Protein AF-0000000080867905 (afdb_homodimer)

Sequence (366 aa):
MADDVGARLRALRTLRGISQRELAKRCGVTHSSLSLIEQGKVSPSVSSLKKILDAIPMSVGDFFTMDLESRNQVFYSADELADVGTGDVIYKLVGANRASRALAFMIETYPPDADTGREMIAHQGEEAGVVLEGQIEITIGAETRLLSVGEAYYFDTNVPHRFRNPGSEPCRLVSCATPARAFMADDVGARLRALRTLRGISQRELAKRCGVTHSSLSLIEQGKVSPSVSSLKKILDAIPMSVGDFFTMDLESRNQVFYSADELADVGTGDVIYKLVGANRASRALAFMIETYPPDADTGREMIAHQGEEAGVVLEGQIEITIGAETRLLSVGEAYYFDTNVPHRFRNPGSEPCRLVSCATPARAF

Radius of gyration: 24.7 Å; Cα contacts (8 Å, |Δi|>4): 775; chains: 2; bounding box: 44×73×60 Å

Structure (mmCIF, N/CA/C/O backbone):
data_AF-0000000080867905-model_v1
#
loop_
_entity.id
_entity.type
_entity.pdbx_description
1 polymer 'Cupin domain-containing protein'
#
loop_
_atom_site.group_PDB
_atom_site.id
_atom_site.type_symbol
_atom_site.label_atom_id
_atom_site.label_alt_id
_atom_site.label_comp_id
_atom_site.label_asym_id
_atom_site.label_entity_id
_atom_site.label_seq_id
_atom_site.pdbx_PDB_ins_code
_atom_site.Cartn_x
_atom_site.Cartn_y
_atom_site.Cartn_z
_atom_site.occupancy
_atom_site.B_iso_or_equiv
_atom_site.auth_seq_id
_atom_site.auth_comp_id
_atom_site.auth_asym_id
_atom_site.auth_atom_id
_atom_site.pdbx_PDB_model_num
ATOM 1 N N . MET A 1 1 ? 0.851 -33.438 -16.375 1 26.8 1 MET A N 1
ATOM 2 C CA . MET A 1 1 ? 0.125 -32.188 -16.094 1 26.8 1 MET A CA 1
ATOM 3 C C . MET A 1 1 ? 0.38 -31.172 -17.188 1 26.8 1 MET A C 1
ATOM 5 O O . MET A 1 1 ? 1.493 -30.656 -17.328 1 26.8 1 MET A O 1
ATOM 9 N N . ALA A 1 2 ? -0.086 -31.156 -18.375 1 37.31 2 ALA A N 1
ATOM 10 C CA . ALA A 1 2 ? 0.065 -31.062 -19.828 1 37.31 2 ALA A CA 1
ATOM 11 C C . ALA A 1 2 ? 0.332 -29.609 -20.25 1 37.31 2 ALA A C 1
ATOM 13 O O . ALA A 1 2 ? 0.009 -28.672 -19.516 1 37.31 2 ALA A O 1
ATOM 14 N N . ASP A 1 3 ? 1.027 -29.203 -21.594 1 50.62 3 ASP A N 1
ATOM 15 C CA . ASP A 1 3 ? 1.781 -28.234 -22.375 1 50.62 3 ASP A CA 1
ATOM 16 C C . ASP A 1 3 ? 0.971 -26.969 -22.609 1 50.62 3 ASP A C 1
ATOM 18 O O . ASP A 1 3 ? 0.214 -26.859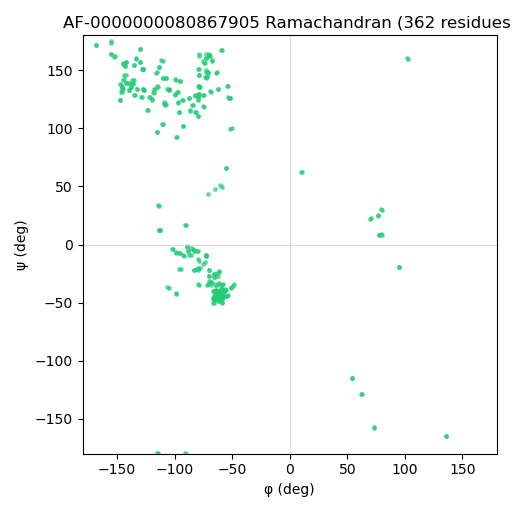 -23.578 1 50.62 3 ASP A O 1
ATOM 22 N N . ASP A 1 4 ? 0.349 -26.422 -21.547 1 67.69 4 ASP A N 1
ATOM 23 C CA . ASP A 1 4 ? -0.628 -25.344 -21.688 1 67.69 4 ASP A CA 1
ATOM 24 C C . ASP A 1 4 ? -0.006 -24.125 -22.375 1 67.69 4 ASP A C 1
ATOM 26 O O . ASP A 1 4 ? 0.175 -23.078 -21.734 1 67.69 4 ASP A O 1
ATOM 30 N N . VAL A 1 5 ? 0.566 -24.344 -23.344 1 75.12 5 VAL A N 1
ATOM 31 C CA . VAL A 1 5 ? 1.204 -23.344 -24.188 1 75.12 5 VAL A CA 1
ATOM 32 C C . VAL A 1 5 ? 0.215 -22.219 -24.5 1 75.12 5 VAL A C 1
ATOM 34 O O . VAL A 1 5 ? 0.574 -21.047 -24.453 1 75.12 5 VAL A O 1
ATOM 37 N N . GLY A 1 6 ? -0.983 -22.734 -24.656 1 81.25 6 GLY A N 1
ATOM 38 C CA . GLY A 1 6 ? -1.993 -21.734 -24.969 1 81.25 6 GLY A CA 1
ATOM 39 C C . GLY A 1 6 ? -2.254 -20.766 -23.844 1 81.25 6 GLY A C 1
ATOM 40 O O . GLY A 1 6 ? -2.264 -19.547 -24.047 1 81.25 6 GLY A O 1
ATOM 41 N N . ALA A 1 7 ? -2.406 -21.406 -22.719 1 77.31 7 ALA A N 1
ATOM 42 C CA . ALA A 1 7 ? -2.662 -20.562 -21.547 1 77.31 7 ALA A CA 1
ATOM 43 C C . ALA A 1 7 ? -1.468 -19.656 -21.25 1 77.31 7 ALA A C 1
ATOM 45 O O . ALA A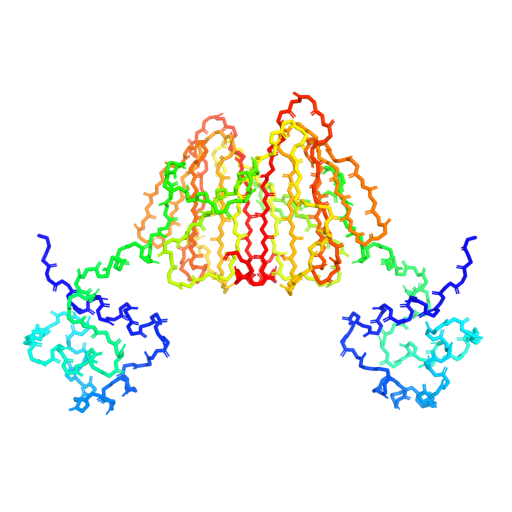 1 7 ? -1.641 -18.5 -20.875 1 77.31 7 ALA A O 1
ATOM 46 N N . ARG A 1 8 ? -0.31 -20.156 -21.391 1 74.88 8 ARG A N 1
ATOM 47 C CA . ARG A 1 8 ? 0.914 -19.391 -21.156 1 74.88 8 ARG A CA 1
ATOM 48 C C . ARG A 1 8 ? 1.054 -18.266 -22.156 1 74.88 8 ARG A C 1
ATOM 50 O O . ARG A 1 8 ? 1.445 -17.141 -21.797 1 74.88 8 ARG A O 1
ATOM 57 N N . LEU A 1 9 ? 0.754 -18.609 -23.391 1 81.81 9 LEU A N 1
ATOM 58 C CA . LEU A 1 9 ? 0.82 -17.594 -24.438 1 81.81 9 LEU A CA 1
ATOM 59 C C . LEU A 1 9 ? -0.187 -16.484 -24.188 1 81.81 9 LEU A C 1
ATOM 61 O O . LEU A 1 9 ? 0.135 -15.305 -24.344 1 81.81 9 LEU A O 1
ATOM 65 N N . ARG A 1 10 ? -1.301 -16.953 -23.797 1 81.44 10 ARG A N 1
ATOM 66 C CA . ARG A 1 10 ? -2.322 -15.969 -23.453 1 81.44 10 ARG A CA 1
ATOM 67 C C . ARG A 1 10 ? -1.861 -15.086 -22.297 1 81.44 10 ARG A C 1
ATOM 69 O O . ARG A 1 10 ? -2.016 -13.859 -22.344 1 81.44 10 ARG A O 1
ATOM 76 N N . ALA A 1 11 ? -1.345 -15.695 -21.312 1 73.5 11 ALA A N 1
ATOM 77 C CA . ALA A 1 11 ? -0.856 -14.969 -20.156 1 73.5 11 ALA A CA 1
ATOM 78 C C . ALA A 1 11 ? 0.251 -13.992 -20.547 1 73.5 11 ALA A C 1
ATOM 80 O O . ALA A 1 11 ? 0.266 -12.844 -20.078 1 73.5 11 ALA A O 1
ATOM 81 N N . LEU A 1 12 ? 1.153 -14.43 -21.344 1 74.44 12 LEU A N 1
ATOM 82 C CA . LEU A 1 12 ? 2.25 -13.594 -21.812 1 74.44 12 LEU A CA 1
ATOM 83 C C . LEU A 1 12 ? 1.723 -12.414 -22.609 1 74.44 12 LEU A C 1
ATOM 85 O O . LEU A 1 12 ? 2.135 -11.266 -22.391 1 74.44 12 LEU A O 1
ATOM 89 N N . ARG A 1 13 ? 0.854 -12.773 -23.516 1 82.25 13 ARG A N 1
ATOM 90 C CA . ARG A 1 13 ? 0.267 -11.734 -24.359 1 82.25 13 ARG A CA 1
ATOM 91 C C . ARG A 1 13 ? -0.429 -10.68 -23.5 1 82.25 13 ARG A C 1
ATOM 93 O O . ARG A 1 13 ? -0.246 -9.477 -23.734 1 82.25 13 ARG A O 1
ATOM 100 N N . THR A 1 14 ? -1.155 -11.164 -22.562 1 76.31 14 THR A N 1
ATOM 101 C CA . THR A 1 14 ? -1.889 -10.266 -21.672 1 76.31 14 THR A CA 1
ATOM 102 C C . THR A 1 14 ? -0.928 -9.438 -20.812 1 76.31 14 THR A C 1
ATOM 104 O O . THR A 1 14 ? -1.146 -8.242 -20.609 1 76.31 14 THR A O 1
ATOM 107 N N . LEU A 1 15 ? 0.049 -10.031 -20.391 1 67.5 15 LEU A N 1
ATOM 108 C CA . LEU A 1 15 ? 1.069 -9.367 -19.594 1 67.5 15 LEU A CA 1
ATOM 109 C C . LEU A 1 15 ? 1.729 -8.234 -20.375 1 67.5 15 LEU A C 1
ATOM 111 O O . LEU A 1 15 ? 2.07 -7.199 -19.797 1 67.5 15 LEU A O 1
ATOM 115 N N . ARG A 1 16 ? 1.829 -8.445 -21.594 1 70.31 16 ARG A N 1
ATOM 116 C CA . ARG A 1 16 ? 2.492 -7.473 -22.453 1 70.31 16 ARG A CA 1
ATOM 117 C C . ARG A 1 16 ? 1.501 -6.438 -22.969 1 70.31 16 ARG A C 1
ATOM 119 O O . ARG A 1 16 ? 1.858 -5.578 -23.781 1 70.31 16 ARG A O 1
ATOM 126 N N . GLY A 1 17 ? 0.225 -6.695 -22.547 1 73 17 GLY A N 1
ATOM 127 C CA . GLY A 1 17 ? -0.804 -5.746 -22.938 1 73 17 GLY A CA 1
ATOM 128 C C . GLY A 1 17 ? -1.122 -5.797 -24.422 1 73 17 GLY A C 1
ATOM 129 O O . GLY A 1 17 ? -1.544 -4.797 -25 1 73 17 GLY A O 1
ATOM 130 N N . ILE A 1 18 ? -0.843 -6.832 -25 1 79.38 18 ILE A N 1
ATOM 131 C CA . ILE A 1 18 ? -1.057 -6.988 -26.438 1 79.38 18 ILE A CA 1
ATOM 132 C C . ILE A 1 18 ? -2.352 -7.758 -26.688 1 79.38 18 ILE A C 1
ATOM 134 O O . ILE A 1 18 ? -2.6 -8.789 -26.047 1 79.38 18 ILE A O 1
ATOM 138 N N . SER A 1 19 ? -3.195 -7.18 -27.531 1 87.56 19 SER A N 1
ATOM 139 C CA . SER A 1 19 ? -4.402 -7.918 -27.891 1 87.56 19 SER A CA 1
ATOM 140 C C . SER A 1 19 ? -4.066 -9.133 -28.75 1 87.56 19 SER A C 1
ATOM 142 O O . SER A 1 19 ? -2.98 -9.211 -29.328 1 87.56 19 SER A O 1
ATOM 144 N N . GLN A 1 20 ? -5.047 -10.062 -28.812 1 90.38 20 GLN A N 1
ATOM 145 C CA . GLN A 1 20 ? -4.871 -11.234 -29.672 1 90.38 20 GLN A CA 1
ATOM 146 C C . GLN A 1 20 ? -4.746 -10.828 -31.141 1 90.38 20 GLN A C 1
ATOM 148 O O . GLN A 1 20 ? -3.914 -11.375 -31.859 1 90.38 20 GLN A O 1
ATOM 153 N N . ARG A 1 21 ? -5.566 -9.836 -31.516 1 90.81 21 ARG A N 1
ATOM 154 C CA . ARG A 1 21 ? -5.547 -9.367 -32.906 1 90.81 21 ARG A CA 1
ATOM 155 C C . ARG A 1 21 ? -4.207 -8.727 -33.25 1 90.81 21 ARG A C 1
ATOM 157 O O . ARG A 1 21 ? -3.639 -8.992 -34.312 1 90.81 21 ARG A O 1
ATOM 164 N N . GLU A 1 22 ? -3.711 -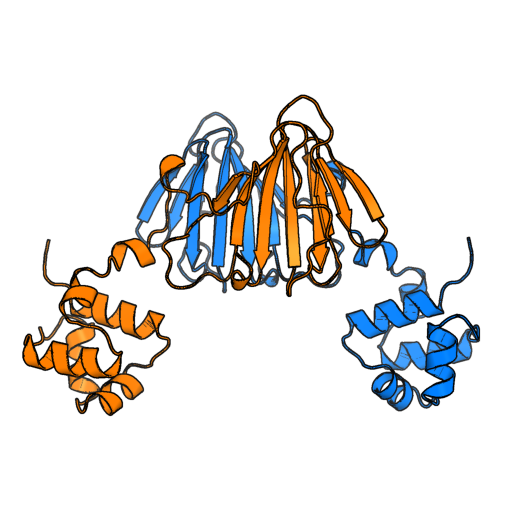7.934 -32.375 1 91.06 22 GLU A N 1
ATOM 165 C CA . GLU A 1 22 ? -2.428 -7.277 -32.594 1 91.06 22 GLU A CA 1
ATOM 166 C C . GLU A 1 22 ? -1.292 -8.297 -32.656 1 91.06 22 GLU A C 1
ATOM 168 O O . GLU A 1 22 ? -0.419 -8.188 -33.531 1 91.06 22 GLU A O 1
ATOM 173 N N . LEU A 1 23 ? -1.328 -9.227 -31.734 1 92.12 23 LEU A N 1
ATOM 174 C CA . LEU A 1 23 ? -0.296 -10.258 -31.766 1 92.12 23 LEU A CA 1
ATOM 175 C C . LEU A 1 23 ? -0.36 -11.055 -33.062 1 92.12 23 LEU A C 1
ATOM 177 O O . LEU A 1 23 ? 0.674 -11.344 -33.656 1 92.12 23 LEU A O 1
ATOM 181 N N . ALA A 1 24 ? -1.521 -11.391 -33.5 1 93 24 ALA A N 1
ATOM 182 C CA . ALA A 1 24 ? -1.708 -12.133 -34.719 1 93 24 ALA A CA 1
ATOM 183 C C . ALA A 1 24 ? -1.121 -11.367 -35.906 1 93 24 ALA A C 1
ATOM 185 O O . ALA A 1 24 ? -0.427 -11.953 -36.75 1 93 24 ALA A O 1
ATOM 186 N N . LYS A 1 25 ? -1.381 -10.117 -35.938 1 90.56 25 LYS A N 1
ATOM 187 C CA . LYS A 1 25 ? -0.866 -9.266 -37 1 90.56 25 LYS A CA 1
ATOM 188 C C . LYS A 1 25 ? 0.66 -9.227 -36.969 1 90.56 25 LYS A C 1
ATOM 190 O O . LYS A 1 25 ? 1.299 -9.336 -38.031 1 90.56 25 LYS A O 1
ATOM 195 N N . ARG A 1 26 ? 1.192 -9.172 -35.812 1 89 26 ARG A N 1
ATOM 196 C CA . ARG A 1 26 ? 2.641 -9.062 -35.656 1 89 26 ARG A CA 1
ATOM 197 C C . ARG A 1 26 ? 3.336 -10.344 -36.094 1 89 26 ARG A C 1
ATOM 199 O O . ARG A 1 26 ? 4.449 -10.312 -36.625 1 89 26 ARG A O 1
ATOM 206 N N . CYS A 1 27 ? 2.674 -11.383 -35.844 1 87.12 27 CYS A N 1
ATOM 207 C CA . CYS A 1 27 ? 3.348 -12.656 -36.062 1 87.12 27 CYS A CA 1
ATOM 208 C C . CYS A 1 27 ? 2.955 -13.258 -37.406 1 87.12 27 CYS A C 1
ATOM 210 O O . CYS A 1 27 ? 3.492 -14.289 -37.812 1 87.12 27 CYS A O 1
ATOM 212 N N . GLY A 1 28 ? 1.988 -12.672 -38.125 1 87.31 28 GLY A N 1
ATOM 213 C CA . GLY A 1 28 ? 1.582 -13.148 -39.438 1 87.31 28 GLY A CA 1
ATOM 214 C C . GLY A 1 28 ? 0.713 -14.391 -39.375 1 87.31 28 GLY A C 1
ATOM 215 O O . GLY A 1 28 ? 0.831 -15.273 -40.219 1 87.31 28 GLY A O 1
ATOM 216 N N . VAL A 1 29 ? 0.072 -14.531 -38.312 1 86.69 29 VAL A N 1
ATOM 217 C CA . VAL A 1 29 ? -0.901 -15.617 -38.219 1 86.69 29 VAL A CA 1
ATOM 218 C C . VAL A 1 29 ? -2.314 -15.039 -38.156 1 86.69 29 VAL A C 1
ATOM 220 O O . VAL A 1 29 ? -2.492 -13.836 -37.906 1 86.69 29 VAL A O 1
ATOM 223 N N . THR A 1 30 ? -3.25 -15.852 -38.5 1 88.75 30 THR A N 1
ATOM 224 C CA . THR A 1 30 ? -4.625 -15.375 -38.406 1 88.75 30 THR A CA 1
ATOM 225 C C . THR A 1 30 ? -5.082 -15.289 -36.938 1 88.75 30 THR A C 1
ATOM 227 O O . THR A 1 30 ? -4.609 -16.047 -36.094 1 88.75 30 THR A O 1
ATOM 230 N N . HIS A 1 31 ? -5.934 -14.375 -36.781 1 92.62 31 HIS A N 1
ATOM 231 C CA . HIS A 1 31 ? -6.551 -14.242 -35.469 1 92.62 31 HIS A CA 1
ATOM 232 C C . HIS A 1 31 ? -7.176 -15.562 -35.031 1 92.62 31 HIS A C 1
ATOM 234 O O . HIS A 1 31 ? -7.051 -15.953 -33.844 1 92.62 31 HIS A O 1
ATOM 240 N N . SER A 1 32 ? -7.863 -16.188 -35.938 1 91.75 32 SER A N 1
ATOM 241 C CA . SER A 1 32 ? -8.523 -17.453 -35.625 1 91.75 32 SER A CA 1
ATOM 242 C C . SER A 1 32 ? -7.52 -18.5 -35.156 1 91.75 32 SER A C 1
ATOM 244 O O . SER A 1 32 ? -7.77 -19.188 -34.156 1 91.75 32 SER A O 1
ATOM 246 N N . SER A 1 33 ? -6.359 -18.625 -35.875 1 90.81 33 SER A N 1
ATOM 247 C CA . SER A 1 33 ? -5.328 -19.594 -35.5 1 90.81 33 SER A CA 1
ATOM 248 C C . SER A 1 33 ? -4.773 -19.297 -34.094 1 90.81 33 SER A C 1
ATOM 250 O O . SER A 1 33 ? -4.602 -20.203 -33.281 1 90.81 33 SER A O 1
ATOM 252 N N . LEU A 1 34 ? -4.484 -18.031 -33.812 1 92.69 34 LEU A N 1
ATOM 253 C CA . LEU A 1 34 ? -3.949 -17.625 -32.5 1 92.69 34 LEU A CA 1
ATOM 254 C C . LEU A 1 34 ? -4.957 -17.891 -31.406 1 92.69 34 LEU A C 1
ATOM 256 O O . LEU A 1 34 ? -4.586 -18.359 -30.312 1 92.69 34 LEU A O 1
ATOM 260 N N . SER A 1 35 ? -6.211 -17.594 -31.703 1 92.19 35 SER A N 1
ATOM 261 C CA . SER A 1 35 ? -7.277 -17.828 -30.734 1 92.19 35 SER A CA 1
ATOM 262 C C . SER A 1 35 ? -7.375 -19.312 -30.359 1 92.19 35 SER A C 1
ATOM 264 O O . SER A 1 35 ? -7.484 -19.656 -29.188 1 92.19 35 SER A O 1
ATOM 266 N N . LEU A 1 36 ? -7.328 -20.172 -31.344 1 89.81 36 LEU A N 1
ATOM 267 C CA . LEU A 1 36 ? -7.414 -21.609 -31.109 1 89.81 36 LEU A CA 1
ATOM 268 C C . LEU A 1 36 ? -6.219 -22.109 -30.297 1 89.81 36 LEU A C 1
ATOM 270 O O . LEU A 1 36 ? -6.363 -22.969 -29.422 1 89.81 36 LEU A O 1
ATOM 274 N N . ILE A 1 37 ? -5.039 -21.547 -30.516 1 89.5 37 ILE A N 1
ATOM 275 C CA . ILE A 1 37 ? -3.832 -21.891 -29.781 1 89.5 37 ILE A CA 1
ATOM 276 C C . ILE A 1 37 ? -3.982 -21.484 -28.328 1 89.5 37 ILE A C 1
ATOM 278 O O . ILE A 1 37 ? -3.754 -22.281 -27.422 1 89.5 37 ILE A O 1
ATOM 282 N N . GLU A 1 38 ? -4.387 -20.25 -28.125 1 89.62 38 GLU A N 1
ATOM 283 C CA . GLU A 1 38 ? -4.5 -19.734 -26.766 1 89.62 38 GLU A CA 1
ATOM 284 C C . GLU A 1 38 ? -5.582 -20.469 -25.984 1 89.62 38 GLU A C 1
ATOM 286 O O . GLU A 1 38 ? -5.516 -20.562 -24.75 1 89.62 38 GLU A O 1
ATOM 291 N N . GLN A 1 39 ? -6.617 -21 -26.688 1 84.06 39 GLN A N 1
ATOM 292 C CA . GLN A 1 39 ? -7.703 -21.734 -26.047 1 84.06 39 GLN A CA 1
ATOM 293 C C . GLN A 1 39 ? -7.305 -23.188 -25.812 1 84.06 39 GLN A C 1
ATOM 295 O O . GLN A 1 39 ? -8.062 -23.953 -25.219 1 84.06 39 GLN A O 1
ATOM 300 N N . GLY A 1 40 ? -6.207 -23.547 -26.266 1 83.19 40 GLY A N 1
ATOM 301 C CA . GLY A 1 40 ? -5.727 -24.906 -26.094 1 83.19 40 GLY A CA 1
ATOM 302 C C . GLY A 1 40 ? -6.34 -25.891 -27.062 1 83.19 40 GLY A C 1
ATOM 303 O O . GLY A 1 40 ? -6.164 -27.109 -26.922 1 83.19 40 GLY A O 1
ATOM 304 N N . LYS A 1 41 ? -7.008 -25.406 -27.953 1 85.19 41 LYS A N 1
ATOM 305 C CA . LYS A 1 41 ? -7.672 -26.281 -28.922 1 85.19 41 LYS A CA 1
ATOM 306 C C . LYS A 1 41 ? -6.691 -26.766 -29.984 1 85.19 41 LYS A C 1
ATOM 308 O O . LYS A 1 41 ? -6.879 -27.844 -30.547 1 85.19 41 LYS A O 1
ATOM 313 N N . VAL A 1 42 ? -5.699 -25.922 -30.375 1 85.19 42 VAL A N 1
ATOM 314 C CA . VAL A 1 42 ? -4.625 -26.297 -31.297 1 85.19 42 VAL A CA 1
ATOM 315 C C . VAL A 1 42 ? -3.273 -26.141 -30.594 1 85.19 42 VAL A C 1
ATOM 317 O O . VAL A 1 42 ? -3.014 -25.125 -29.953 1 85.19 42 VAL A O 1
ATOM 320 N N . SER A 1 43 ? -2.508 -27.156 -30.562 1 83.5 43 SER A N 1
ATOM 321 C CA . SER A 1 43 ? -1.141 -27.062 -30.062 1 83.5 43 SER A CA 1
ATOM 322 C C . SER A 1 43 ? -0.185 -26.578 -31.156 1 83.5 43 SER A C 1
ATOM 324 O O . SER A 1 43 ? -0.078 -27.188 -32.219 1 83.5 43 SER A O 1
ATOM 326 N N . PRO A 1 44 ? 0.436 -25.453 -30.875 1 84.94 44 PRO A N 1
ATOM 327 C CA . PRO A 1 44 ? 1.353 -24.969 -31.906 1 84.94 44 PRO A CA 1
ATOM 328 C C . PRO A 1 44 ? 2.617 -25.812 -32.031 1 84.94 44 PRO A C 1
ATOM 330 O O . PRO A 1 44 ? 3.025 -26.453 -31.062 1 84.94 44 PRO A O 1
ATOM 333 N N . SER A 1 45 ? 3.121 -25.859 -33.312 1 81.5 45 SER A N 1
ATOM 334 C CA . SER A 1 45 ? 4.469 -26.391 -33.5 1 81.5 45 SER A CA 1
ATOM 335 C C . SER A 1 45 ? 5.516 -25.469 -32.875 1 81.5 45 SER A C 1
ATOM 337 O O . SER A 1 45 ? 5.23 -24.312 -32.594 1 81.5 45 SER A O 1
ATOM 339 N N . VAL A 1 46 ? 6.672 -26 -32.594 1 78.56 46 VAL A N 1
ATOM 340 C CA . VAL A 1 46 ? 7.766 -25.203 -32.062 1 78.56 46 VAL A CA 1
ATOM 341 C C . VAL A 1 46 ? 8.07 -24.047 -32.969 1 78.56 46 VAL A C 1
ATOM 343 O O . VAL A 1 46 ? 8.312 -22.922 -32.531 1 78.56 46 VAL A O 1
ATOM 346 N N . SER A 1 47 ? 8.016 -24.297 -34.281 1 83.06 47 SER A N 1
ATOM 347 C CA . SER A 1 47 ? 8.273 -23.25 -35.281 1 83.06 47 SER A CA 1
ATOM 348 C C . SER A 1 47 ? 7.191 -22.172 -35.219 1 83.06 47 SER A C 1
ATOM 350 O O . SER A 1 47 ? 7.488 -20.984 -35.312 1 83.06 47 SER A O 1
ATOM 352 N N . SER A 1 48 ? 5.934 -22.625 -35.156 1 84.06 48 SER A N 1
ATOM 353 C CA . SER A 1 48 ? 4.832 -21.672 -35.062 1 84.06 48 SER A CA 1
ATOM 354 C C . SER A 1 48 ? 4.91 -20.859 -33.781 1 84.06 48 SER A C 1
ATOM 356 O O . SER A 1 48 ? 4.684 -19.641 -33.781 1 84.06 48 SER A O 1
ATOM 358 N N . LEU A 1 49 ? 5.254 -21.5 -32.656 1 87.25 49 LEU A N 1
ATOM 359 C CA . LEU A 1 49 ? 5.418 -20.812 -31.391 1 87.25 49 LEU A CA 1
ATOM 360 C C . LEU A 1 49 ? 6.57 -19.812 -31.453 1 87.25 49 LEU A C 1
ATOM 362 O O . LEU A 1 49 ? 6.453 -18.688 -30.969 1 87.25 49 LEU A O 1
ATOM 366 N N . LYS A 1 50 ? 7.684 -20.25 -32 1 84.38 50 LYS A N 1
ATOM 367 C CA . LYS A 1 50 ? 8.828 -19.359 -32.156 1 84.38 50 LYS A CA 1
ATOM 368 C C . LYS A 1 50 ? 8.445 -18.109 -32.938 1 84.38 50 LYS A C 1
ATOM 370 O O . LYS A 1 50 ? 8.836 -17 -32.594 1 84.38 50 LYS A O 1
ATOM 375 N N . LYS A 1 51 ? 7.723 -18.234 -34 1 86.5 51 LYS A N 1
ATOM 376 C CA . LYS A 1 51 ? 7.27 -17.109 -34.812 1 86.5 51 LYS A CA 1
ATOM 377 C C . LYS A 1 51 ? 6.441 -16.141 -33.969 1 86.5 51 LYS A C 1
ATOM 379 O O . LYS A 1 51 ? 6.621 -14.922 -34.062 1 86.5 51 LYS A O 1
ATOM 384 N N . ILE A 1 52 ? 5.539 -16.719 -33.219 1 89.06 52 ILE A N 1
ATOM 385 C CA . ILE A 1 52 ? 4.688 -15.891 -32.375 1 89.06 52 ILE A CA 1
ATOM 386 C C . ILE A 1 52 ? 5.543 -15.172 -31.328 1 89.06 52 ILE A C 1
ATOM 388 O O . ILE A 1 52 ? 5.371 -13.969 -31.094 1 89.06 52 ILE A O 1
ATOM 392 N N . LEU A 1 53 ? 6.449 -15.859 -30.688 1 86.81 53 LEU A N 1
ATOM 393 C CA . LEU A 1 53 ? 7.258 -15.32 -29.609 1 86.81 53 LEU A CA 1
ATOM 394 C C . LEU A 1 53 ? 8.258 -14.297 -30.141 1 86.81 53 LEU A C 1
ATOM 396 O O . LEU A 1 53 ? 8.641 -13.367 -29.422 1 86.81 53 LEU A O 1
ATOM 400 N N . ASP A 1 54 ? 8.648 -14.453 -31.406 1 84.25 54 ASP A N 1
ATOM 401 C CA . ASP A 1 54 ? 9.531 -13.477 -32.031 1 84.25 54 ASP A CA 1
ATOM 402 C C . ASP A 1 54 ? 8.859 -12.102 -32.125 1 84.25 54 ASP A C 1
ATOM 404 O O . ASP A 1 54 ? 9.539 -11.07 -32.094 1 84.25 54 ASP A O 1
ATOM 408 N N . ALA A 1 55 ? 7.602 -12.133 -32.125 1 84.19 55 ALA A N 1
ATOM 409 C CA . ALA A 1 55 ? 6.855 -10.883 -32.188 1 84.19 55 ALA A CA 1
ATOM 410 C C . ALA A 1 55 ? 6.801 -10.227 -30.797 1 84.19 55 ALA A C 1
ATOM 412 O O . ALA A 1 55 ? 6.516 -9.031 -30.688 1 84.19 55 ALA A O 1
ATOM 413 N N . ILE A 1 56 ? 7.008 -10.938 -29.703 1 77.56 56 ILE A N 1
ATOM 414 C CA . ILE A 1 56 ? 6.984 -10.516 -28.312 1 77.56 56 ILE A CA 1
ATOM 415 C C . ILE A 1 56 ? 8.391 -10.625 -27.719 1 77.56 56 ILE A C 1
ATOM 417 O O . ILE A 1 56 ? 8.555 -10.625 -26.5 1 77.56 56 ILE A O 1
ATOM 421 N N . PRO A 1 57 ? 9.445 -10.375 -28.609 1 74.94 57 PRO A N 1
ATOM 422 C CA . PRO A 1 57 ? 10.867 -10.688 -28.406 1 74.94 57 PRO A CA 1
ATOM 423 C C . PRO A 1 57 ? 11.117 -11.578 -27.188 1 74.94 57 PRO A C 1
ATOM 425 O O . PRO A 1 57 ? 11.68 -11.125 -26.203 1 74.94 57 PRO A O 1
ATOM 428 N N . MET A 1 58 ? 10.617 -12.758 -27.172 1 76.69 58 MET A N 1
ATOM 429 C CA . MET A 1 58 ? 10.859 -13.781 -26.156 1 76.69 58 MET A CA 1
ATOM 430 C C . MET A 1 58 ? 11.328 -15.086 -26.797 1 76.69 58 MET A C 1
ATOM 432 O O . MET A 1 58 ? 10.805 -15.5 -27.828 1 76.69 58 MET A O 1
ATOM 436 N N . SER A 1 59 ? 12.375 -15.695 -26.266 1 75.88 59 SER A N 1
ATOM 437 C CA . SER A 1 59 ? 12.836 -17 -26.75 1 75.88 59 SER A CA 1
ATOM 438 C C . SER A 1 59 ? 11.898 -18.109 -26.312 1 75.88 59 SER A C 1
ATOM 440 O O . SER A 1 59 ? 11.156 -17.969 -25.344 1 75.88 59 SER A O 1
ATOM 442 N N . VAL A 1 60 ? 11.906 -19.141 -27.016 1 76.75 60 VAL A N 1
ATOM 443 C CA . VAL A 1 60 ? 11.125 -20.328 -26.672 1 76.75 60 VAL A CA 1
ATOM 444 C C . VAL A 1 60 ? 11.539 -20.828 -25.281 1 76.75 60 VAL A C 1
ATOM 446 O O . VAL A 1 60 ? 10.688 -21.219 -24.484 1 76.75 60 VAL A O 1
ATOM 449 N N . GLY A 1 61 ? 12.789 -20.797 -25.047 1 71.25 61 GLY A N 1
ATOM 450 C CA . GLY A 1 61 ? 13.273 -21.188 -23.734 1 71.25 61 GLY A CA 1
ATOM 451 C C . GLY A 1 61 ? 12.695 -20.344 -22.609 1 71.25 61 GLY A C 1
ATOM 452 O O . GLY A 1 61 ? 12.219 -20.891 -21.609 1 71.25 61 GLY A O 1
ATOM 453 N N . ASP A 1 62 ? 12.781 -19.016 -22.797 1 71.19 62 ASP A N 1
ATOM 454 C CA . ASP A 1 62 ? 12.242 -18.094 -21.797 1 71.19 62 ASP A CA 1
ATOM 455 C C . ASP A 1 62 ? 10.75 -18.328 -21.594 1 71.19 62 ASP A C 1
ATOM 457 O O . ASP A 1 62 ? 10.25 -18.234 -20.469 1 71.19 62 ASP A O 1
ATOM 461 N N . PHE A 1 63 ? 10.141 -18.609 -22.672 1 75.81 63 PHE A N 1
ATOM 462 C CA . PHE A 1 63 ? 8.703 -18.828 -22.625 1 75.81 63 PHE A CA 1
ATOM 463 C C . PHE A 1 63 ? 8.367 -20.016 -21.734 1 75.81 63 PHE A C 1
ATOM 465 O O . PHE A 1 63 ? 7.434 -19.938 -20.922 1 75.81 63 PHE A O 1
ATOM 472 N N . PHE A 1 64 ? 9.117 -21.078 -21.969 1 67.31 64 PHE A N 1
ATOM 473 C CA . PHE A 1 64 ? 8.773 -22.281 -21.219 1 67.31 64 PHE A CA 1
ATOM 474 C C . PHE A 1 64 ? 9.328 -22.203 -19.797 1 67.31 64 PHE A C 1
ATOM 476 O O . PHE A 1 64 ? 8.898 -22.953 -18.922 1 67.31 64 PHE A O 1
ATOM 483 N N . THR A 1 65 ? 10.312 -21.359 -19.75 1 57.78 65 THR A N 1
ATOM 484 C CA . THR A 1 65 ? 10.883 -21.266 -18.406 1 57.78 65 THR A CA 1
ATOM 485 C C . THR A 1 65 ? 10.258 -20.109 -17.641 1 57.78 65 THR A C 1
ATOM 487 O O . THR A 1 65 ? 10.5 -19.953 -16.438 1 57.78 65 THR A O 1
ATOM 490 N N . MET A 1 66 ? 9.742 -19.281 -18.547 1 52.53 66 MET A N 1
ATOM 491 C CA . MET A 1 66 ? 9.102 -18.172 -17.844 1 52.53 66 MET A CA 1
ATOM 492 C C . MET A 1 66 ? 8.133 -18.688 -16.781 1 52.53 66 MET A C 1
ATOM 494 O O . MET A 1 66 ? 7.375 -19.625 -17.031 1 52.53 66 MET A O 1
ATOM 498 N N . ASP A 1 67 ? 8.469 -18.719 -15.695 1 49.47 67 ASP A N 1
ATOM 499 C CA . ASP A 1 67 ? 7.562 -19.094 -14.617 1 49.47 67 ASP A CA 1
ATOM 500 C C . ASP A 1 67 ? 6.309 -18.219 -14.625 1 49.47 67 ASP A C 1
ATOM 502 O O . ASP A 1 67 ? 6.277 -17.172 -13.977 1 49.47 67 ASP A O 1
ATOM 506 N N . LEU A 1 68 ? 5.551 -18.422 -15.719 1 50.03 68 LEU A N 1
ATOM 507 C CA . LEU A 1 68 ? 4.258 -17.75 -15.742 1 50.03 68 LEU A CA 1
ATOM 508 C C . LEU A 1 68 ? 3.498 -17.984 -14.445 1 50.03 68 LEU A C 1
ATOM 510 O O . LEU A 1 68 ? 2.68 -17.156 -14.039 1 50.03 68 LEU A O 1
ATOM 514 N N . GLU A 1 69 ? 3.725 -19.203 -13.977 1 50.22 69 GLU A N 1
ATOM 515 C CA . GLU A 1 69 ? 3.088 -19.5 -12.695 1 50.22 69 GLU A CA 1
ATOM 516 C C . GLU A 1 69 ? 3.486 -18.484 -11.625 1 50.22 69 GLU A C 1
ATOM 518 O O . GLU A 1 69 ? 2.674 -18.125 -10.773 1 50.22 69 GLU A O 1
ATOM 523 N N . SER A 1 70 ? 4.762 -18.172 -11.781 1 52.56 70 SER A N 1
ATOM 524 C CA . SER A 1 70 ? 5.281 -17.266 -10.766 1 52.56 70 SER A CA 1
ATOM 525 C C . SER A 1 70 ? 4.699 -15.859 -10.93 1 52.56 70 SER A C 1
ATOM 527 O O . SER A 1 70 ? 4.387 -15.195 -9.945 1 52.56 70 SER A O 1
ATOM 529 N N . ARG A 1 71 ? 4.406 -15.508 -12.219 1 56.66 71 ARG A N 1
ATOM 530 C CA . ARG A 1 71 ? 3.994 -14.133 -12.5 1 56.66 71 ARG A CA 1
ATOM 531 C C . ARG A 1 71 ? 2.559 -13.891 -12.047 1 56.66 71 ARG A C 1
ATOM 533 O O . ARG A 1 71 ? 2.182 -12.758 -11.75 1 56.66 71 ARG A O 1
ATOM 540 N N . ASN A 1 72 ? 1.935 -15.07 -11.844 1 69 72 ASN A N 1
ATOM 541 C CA . ASN A 1 72 ? 0.549 -14.938 -11.406 1 69 72 ASN A CA 1
ATOM 542 C C . ASN A 1 72 ? 0.363 -15.445 -9.977 1 69 72 ASN A C 1
ATOM 544 O O . ASN A 1 72 ? -0.764 -15.695 -9.547 1 69 72 ASN A O 1
ATOM 548 N N . GLN A 1 73 ? 1.518 -15.617 -9.422 1 85.06 73 GLN A N 1
ATOM 549 C CA . GLN A 1 73 ? 1.432 -16.078 -8.039 1 85.06 73 GLN A CA 1
ATOM 550 C C . GLN A 1 73 ? 0.725 -15.039 -7.16 1 85.06 73 GLN A C 1
ATOM 552 O O . GLN A 1 73 ? 1.045 -13.852 -7.215 1 85.06 73 GLN A O 1
ATOM 557 N N . VAL A 1 74 ? -0.183 -15.641 -6.402 1 92.81 74 VAL A N 1
ATOM 558 C CA . VAL A 1 74 ? -1.008 -14.742 -5.602 1 92.81 74 VAL A CA 1
ATOM 559 C C . VAL A 1 74 ? -0.57 -14.797 -4.141 1 92.81 74 VAL A C 1
ATOM 561 O O . VAL A 1 74 ? -0.593 -13.789 -3.438 1 92.81 74 VAL A O 1
ATOM 564 N N . PHE A 1 75 ? -0.213 -15.961 -3.691 1 95.44 75 PHE A N 1
ATOM 565 C CA . PHE A 1 75 ? 0.098 -16.156 -2.281 1 95.44 75 PHE A CA 1
ATOM 566 C C . PHE A 1 75 ? 1.59 -16.391 -2.084 1 95.44 75 PHE A C 1
ATOM 568 O O . PHE A 1 75 ? 2.227 -17.078 -2.895 1 95.44 75 PHE A O 1
ATOM 575 N N . TYR A 1 76 ? 2.096 -15.875 -1.017 1 95.81 76 TYR A N 1
ATOM 576 C CA . TYR A 1 76 ? 3.516 -15.969 -0.702 1 95.81 76 TYR A CA 1
ATOM 577 C C . TYR A 1 76 ? 3.727 -16.406 0.745 1 95.81 76 TYR A C 1
ATOM 579 O O . TYR A 1 76 ? 3.102 -15.859 1.658 1 95.81 76 TYR A O 1
ATOM 587 N N . SER A 1 77 ? 4.629 -17.359 0.919 1 96.06 77 SER A N 1
ATOM 588 C CA . SER A 1 77 ? 5.137 -17.609 2.268 1 96.06 77 SER A CA 1
ATOM 589 C C . SER A 1 77 ? 6.188 -16.578 2.656 1 96.06 77 SER A C 1
ATOM 591 O O . SER A 1 77 ? 6.711 -15.859 1.798 1 96.06 77 SER A O 1
ATOM 593 N N . ALA A 1 78 ? 6.441 -16.5 3.982 1 95.75 78 ALA A N 1
ATOM 594 C CA . ALA A 1 78 ? 7.387 -15.508 4.48 1 95.75 78 ALA A CA 1
ATOM 595 C C . ALA A 1 78 ? 8.758 -15.688 3.836 1 95.75 78 ALA A C 1
ATOM 597 O O . ALA A 1 78 ? 9.445 -14.703 3.545 1 95.75 78 ALA A O 1
ATOM 598 N N . ASP A 1 79 ? 9.117 -16.875 3.562 1 94.31 79 ASP A N 1
ATOM 599 C CA . ASP A 1 79 ? 10.453 -17.172 3.055 1 94.31 79 ASP A CA 1
ATOM 600 C C . ASP A 1 79 ? 10.562 -16.875 1.564 1 94.31 79 ASP A C 1
ATOM 602 O O . ASP A 1 79 ? 11.664 -16.797 1.014 1 94.31 79 ASP A O 1
ATOM 606 N N . GLU A 1 80 ? 9.438 -16.656 0.879 1 92.81 80 GLU A N 1
ATOM 607 C CA . GLU A 1 80 ? 9.414 -16.375 -0.552 1 92.81 80 GLU A CA 1
ATOM 608 C C . GLU A 1 80 ? 9.578 -14.875 -0.814 1 92.81 80 GLU A C 1
ATOM 610 O O . GLU A 1 80 ? 9.766 -14.453 -1.958 1 92.81 80 GLU A O 1
ATOM 615 N N . LEU A 1 81 ? 9.516 -14.102 0.248 1 95.12 81 LEU A N 1
ATOM 616 C CA . LEU A 1 81 ? 9.633 -12.656 0.074 1 95.12 81 LEU A CA 1
ATOM 617 C C . LEU A 1 81 ? 11.094 -12.242 -0.088 1 95.12 81 LEU A C 1
ATOM 619 O O . LEU A 1 81 ? 11.914 -12.508 0.791 1 95.12 81 LEU A O 1
ATOM 623 N N . ALA A 1 82 ? 11.336 -11.578 -1.161 1 92.44 82 ALA A N 1
ATOM 624 C CA . ALA A 1 82 ? 12.711 -11.188 -1.468 1 92.44 82 ALA A CA 1
ATOM 625 C C . ALA A 1 82 ? 13.133 -9.977 -0.638 1 92.44 82 ALA A C 1
ATOM 627 O O . ALA A 1 82 ? 12.375 -9.016 -0.494 1 92.44 82 ALA A O 1
ATOM 628 N N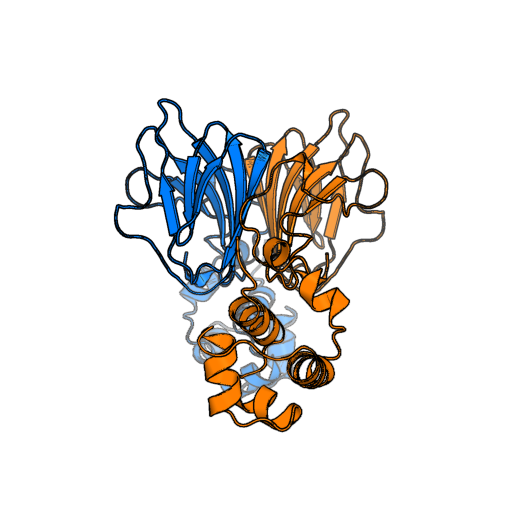 . ASP A 1 83 ? 14.344 -10.039 -0.084 1 94.88 83 ASP A N 1
ATOM 629 C CA . ASP A 1 83 ? 14.922 -8.883 0.597 1 94.88 83 ASP A CA 1
ATOM 630 C C . ASP A 1 83 ? 15.555 -7.914 -0.401 1 94.88 83 ASP A C 1
ATOM 632 O O . ASP A 1 83 ? 16.562 -8.234 -1.032 1 94.88 83 ASP A O 1
ATOM 636 N N . VAL A 1 84 ? 14.977 -6.691 -0.528 1 91.94 84 VAL A N 1
ATOM 637 C CA . VAL A 1 84 ? 15.484 -5.711 -1.482 1 91.94 84 VAL A CA 1
ATOM 638 C C . VAL A 1 84 ? 16.094 -4.523 -0.733 1 91.94 84 VAL A C 1
ATOM 640 O O . VAL A 1 84 ? 16.25 -3.441 -1.3 1 91.94 84 VAL A O 1
ATOM 643 N N . GLY A 1 85 ? 16.312 -4.656 0.624 1 91.12 85 GLY A N 1
ATOM 644 C CA . GLY A 1 85 ? 16.891 -3.6 1.438 1 91.12 85 GLY A CA 1
ATOM 645 C C . GLY A 1 85 ? 18.359 -3.363 1.148 1 91.12 85 GLY A C 1
ATOM 646 O O . GLY A 1 85 ? 18.984 -4.109 0.385 1 91.12 85 GLY A O 1
ATOM 647 N N . THR A 1 86 ? 18.797 -2.197 1.618 1 85.69 86 THR A N 1
ATOM 648 C CA . THR A 1 86 ? 20.219 -1.837 1.51 1 85.69 86 THR A CA 1
ATOM 649 C C . THR A 1 86 ? 20.844 -1.716 2.893 1 85.69 86 THR A C 1
ATOM 651 O O . THR A 1 86 ? 20.203 -1.253 3.838 1 85.69 86 THR A O 1
ATOM 654 N N . GLY A 1 87 ? 22.203 -2.068 2.943 1 91.31 87 GLY A N 1
ATOM 655 C CA . GLY A 1 87 ? 22.844 -2.018 4.242 1 91.31 87 GLY A CA 1
ATOM 656 C C . GLY A 1 87 ? 22.25 -2.98 5.25 1 91.31 87 GLY A C 1
ATOM 657 O O . GLY A 1 87 ? 22.094 -4.168 4.961 1 91.31 87 GLY A O 1
ATOM 658 N N . ASP A 1 88 ? 21.891 -2.4 6.473 1 95.75 88 ASP A N 1
ATOM 659 C CA . ASP A 1 88 ? 21.375 -3.242 7.551 1 95.75 88 ASP A CA 1
ATOM 660 C C . ASP A 1 88 ? 19.844 -3.314 7.516 1 95.75 88 ASP A C 1
ATOM 662 O O . ASP A 1 88 ? 19.25 -4.117 8.227 1 95.75 88 ASP A O 1
ATOM 666 N N . VAL A 1 89 ? 19.312 -2.492 6.695 1 97.06 89 VAL A N 1
ATOM 667 C CA . VAL A 1 89 ? 17.844 -2.439 6.625 1 97.06 89 VAL A CA 1
ATOM 668 C C . VAL A 1 89 ? 17.328 -3.605 5.785 1 97.06 89 VAL A C 1
ATOM 670 O O . VAL A 1 89 ? 17.906 -3.928 4.742 1 97.06 89 VAL A O 1
ATOM 673 N N . ILE A 1 90 ? 16.266 -4.273 6.246 1 97.44 90 ILE A N 1
ATOM 674 C CA . ILE A 1 90 ? 15.633 -5.387 5.547 1 97.44 90 ILE A CA 1
ATOM 675 C C . ILE A 1 90 ? 14.289 -4.945 4.984 1 97.44 90 ILE A C 1
ATOM 677 O O . ILE A 1 90 ? 13.438 -4.441 5.723 1 97.44 90 ILE A O 1
ATOM 681 N N . TYR A 1 91 ? 14.148 -5.055 3.617 1 96.62 91 TYR A N 1
ATOM 682 C CA . TYR A 1 91 ? 12.883 -4.832 2.932 1 96.62 91 TYR A CA 1
ATOM 683 C C . TYR A 1 91 ? 12.391 -6.113 2.27 1 96.62 91 TYR A C 1
ATOM 685 O O . TYR A 1 91 ? 12.82 -6.457 1.166 1 96.62 91 TYR A O 1
ATOM 693 N N . LYS A 1 92 ? 11.492 -6.852 2.938 1 98.12 92 LYS A N 1
ATOM 694 C CA . LYS A 1 92 ? 10.867 -8.008 2.303 1 98.12 92 LYS A CA 1
ATOM 695 C C . LYS A 1 92 ? 9.734 -7.582 1.376 1 98.12 92 LYS A C 1
ATOM 697 O O . LYS A 1 92 ? 8.688 -7.117 1.838 1 98.12 92 LYS A O 1
ATOM 702 N N . LEU A 1 93 ? 9.969 -7.75 0.066 1 96.81 93 LEU A N 1
ATOM 703 C CA . LEU A 1 93 ? 9.055 -7.27 -0.963 1 96.81 93 LEU A CA 1
ATOM 704 C C . LEU A 1 93 ? 8.062 -8.359 -1.37 1 96.81 93 LEU A C 1
ATOM 706 O O . LEU A 1 93 ? 8.469 -9.453 -1.762 1 96.81 93 LEU A O 1
ATOM 710 N N . VAL A 1 94 ? 6.773 -8.055 -1.267 1 97.5 94 VAL A N 1
ATOM 711 C CA . VAL A 1 94 ? 5.746 -8.992 -1.713 1 97.5 94 VAL A CA 1
ATOM 712 C C . VAL A 1 94 ? 5.609 -8.922 -3.232 1 97.5 94 VAL A C 1
ATOM 714 O O . VAL A 1 94 ? 5.465 -7.84 -3.799 1 97.5 94 VAL A O 1
ATOM 717 N N . GLY A 1 95 ? 5.676 -10.031 -3.914 1 93.94 95 GLY A N 1
ATOM 718 C CA . GLY A 1 95 ? 5.445 -10.109 -5.348 1 93.94 95 GLY A CA 1
ATOM 719 C C . GLY A 1 95 ? 6.648 -9.68 -6.168 1 93.94 95 GLY A C 1
ATOM 720 O O . GLY A 1 95 ? 6.496 -9.094 -7.242 1 93.94 95 GLY A O 1
ATOM 721 N N . ALA A 1 96 ? 7.848 -9.883 -5.637 1 90.25 96 ALA A N 1
ATOM 722 C CA . ALA A 1 96 ? 9.062 -9.492 -6.348 1 90.25 96 ALA A CA 1
ATOM 723 C C . ALA A 1 96 ? 9.188 -10.234 -7.672 1 90.25 96 ALA A C 1
ATOM 725 O O . ALA A 1 96 ? 9.836 -9.75 -8.609 1 90.25 96 ALA A O 1
ATOM 726 N N . ASN A 1 97 ? 8.578 -11.32 -7.789 1 85.62 97 ASN A N 1
ATOM 727 C CA . ASN A 1 97 ? 8.695 -12.164 -8.969 1 85.62 97 ASN A CA 1
ATOM 728 C C . ASN A 1 97 ? 7.672 -11.781 -10.039 1 85.62 97 ASN A C 1
ATOM 730 O O . ASN A 1 97 ? 7.641 -12.383 -11.109 1 85.62 97 ASN A O 1
ATOM 734 N N . ARG A 1 98 ? 6.828 -10.891 -9.719 1 85.19 98 ARG A N 1
ATOM 735 C CA . ARG A 1 98 ? 5.809 -10.461 -10.672 1 85.19 98 ARG A CA 1
ATOM 736 C C . ARG A 1 98 ? 6.414 -9.586 -11.766 1 85.19 98 ARG A C 1
ATOM 738 O O . ARG A 1 98 ? 7.309 -8.781 -11.5 1 85.19 98 ARG A O 1
ATOM 745 N N . ALA A 1 99 ? 5.871 -9.781 -12.914 1 72.5 99 ALA A N 1
ATOM 746 C CA . ALA A 1 99 ? 6.367 -9.023 -14.055 1 72.5 99 ALA A CA 1
ATOM 747 C C . ALA A 1 99 ? 6.062 -7.531 -13.898 1 72.5 99 ALA A C 1
ATOM 749 O O . ALA A 1 99 ? 6.871 -6.684 -14.289 1 72.5 99 ALA A O 1
ATOM 750 N N . SER A 1 100 ? 4.918 -7.258 -13.422 1 78.88 100 SER A N 1
ATOM 751 C CA . SER A 1 100 ? 4.5 -5.879 -13.188 1 78.88 100 SER A CA 1
ATOM 752 C C . SER A 1 100 ? 3.812 -5.734 -11.836 1 78.88 100 SER A C 1
ATOM 754 O O . SER A 1 100 ? 3.1 -6.641 -11.391 1 78.88 100 SER A O 1
ATOM 756 N N . ARG A 1 101 ? 4.164 -4.645 -11.172 1 89.25 101 ARG A N 1
ATOM 757 C CA . ARG A 1 101 ? 3.553 -4.301 -9.891 1 89.25 101 ARG A CA 1
ATOM 758 C C . ARG A 1 101 ? 3.168 -2.826 -9.844 1 89.25 101 ARG A C 1
ATOM 760 O O . ARG A 1 101 ? 3.977 -1.957 -10.172 1 89.25 101 ARG A O 1
ATOM 767 N N . ALA A 1 102 ? 1.951 -2.588 -9.484 1 91.81 102 ALA A N 1
ATOM 768 C CA . ALA A 1 102 ? 1.55 -1.207 -9.227 1 91.81 102 ALA A CA 1
ATOM 769 C C . ALA A 1 102 ? 1.937 -0.78 -7.812 1 91.81 102 ALA A C 1
ATOM 771 O O . ALA A 1 102 ? 2.088 0.413 -7.539 1 91.81 102 ALA A O 1
ATOM 772 N N . LEU A 1 103 ? 2.129 -1.783 -6.922 1 96.75 103 LEU A N 1
ATOM 773 C CA . LEU A 1 103 ? 2.428 -1.551 -5.516 1 96.75 103 LEU A CA 1
ATOM 774 C C . LEU A 1 103 ? 3.793 -2.123 -5.145 1 96.75 103 LEU A C 1
ATOM 776 O O . LEU A 1 103 ? 4.145 -3.223 -5.574 1 96.75 103 LEU A O 1
ATOM 780 N N . ALA A 1 104 ? 4.535 -1.328 -4.445 1 97.31 104 ALA A N 1
ATOM 781 C CA . ALA A 1 104 ? 5.645 -1.876 -3.67 1 97.31 104 ALA A CA 1
ATOM 782 C C . ALA A 1 104 ? 5.254 -2.064 -2.207 1 97.31 104 ALA A C 1
ATOM 784 O O . ALA A 1 104 ? 5.375 -1.139 -1.401 1 97.31 104 ALA A O 1
ATOM 785 N N . PHE A 1 105 ? 4.773 -3.287 -1.875 1 98.56 105 PHE A N 1
ATOM 786 C CA . PHE A 1 105 ? 4.344 -3.658 -0.532 1 98.56 105 PHE A CA 1
ATOM 787 C C . PHE A 1 105 ? 5.457 -4.398 0.206 1 98.56 105 PHE A C 1
ATOM 789 O O . PHE A 1 105 ? 5.879 -5.473 -0.217 1 98.56 105 PHE A O 1
ATOM 796 N N . MET A 1 106 ? 5.859 -3.832 1.374 1 98.56 106 MET A N 1
ATOM 797 C CA . MET A 1 106 ? 7.074 -4.348 1.995 1 98.56 106 MET A CA 1
ATOM 798 C C . MET A 1 106 ? 6.883 -4.535 3.496 1 98.56 106 MET A C 1
ATOM 800 O O . MET A 1 106 ? 6.207 -3.734 4.145 1 98.56 106 MET A O 1
ATOM 804 N N . ILE A 1 107 ? 7.445 -5.605 4.012 1 98.75 107 ILE A N 1
ATOM 805 C CA . ILE A 1 107 ? 7.68 -5.77 5.441 1 98.75 107 ILE A CA 1
ATOM 806 C C . ILE A 1 107 ? 9.109 -5.363 5.781 1 98.75 107 ILE A C 1
ATOM 808 O O . ILE A 1 107 ? 10.07 -6.016 5.355 1 98.75 107 ILE A O 1
ATOM 812 N N . GLU A 1 108 ? 9.242 -4.285 6.555 1 98.44 108 GLU A N 1
ATOM 813 C CA . GLU A 1 108 ? 10.555 -3.701 6.785 1 98.44 108 GLU A CA 1
ATOM 814 C C . GLU A 1 108 ? 11.047 -3.979 8.203 1 98.44 108 GLU A C 1
ATOM 816 O O . GLU A 1 108 ? 10.258 -3.947 9.156 1 98.44 108 GLU A O 1
ATOM 821 N N . THR A 1 109 ? 12.328 -4.199 8.32 1 98.75 109 THR A N 1
ATOM 822 C CA . THR A 1 109 ? 12.992 -4.301 9.617 1 98.75 109 THR A CA 1
ATOM 823 C C . THR A 1 109 ? 14.211 -3.381 9.672 1 98.75 109 THR A C 1
ATOM 825 O O . THR A 1 109 ? 15.055 -3.402 8.773 1 98.75 109 THR A O 1
ATOM 828 N N . TYR A 1 110 ? 14.211 -2.564 10.703 1 98.62 110 TYR A N 1
ATOM 829 C CA . TYR A 1 110 ? 15.352 -1.711 11.023 1 98.62 110 TYR A CA 1
ATOM 830 C C . TYR A 1 110 ? 16.047 -2.18 12.297 1 98.62 110 TYR A C 1
ATOM 832 O O . TYR A 1 110 ? 15.539 -1.957 13.406 1 98.62 110 TYR A O 1
ATOM 840 N N . PRO A 1 111 ? 17.203 -2.836 12.148 1 98.5 111 PRO A N 1
ATOM 841 C CA . PRO A 1 111 ? 17.969 -3.146 13.359 1 98.5 111 PRO A CA 1
ATOM 842 C C . PRO A 1 111 ? 18.359 -1.898 14.148 1 98.5 111 PRO A C 1
ATOM 844 O O . PRO A 1 111 ? 18.203 -0.779 13.648 1 98.5 111 PRO A O 1
ATOM 847 N N . PRO A 1 112 ? 18.828 -2.145 15.414 1 98.31 112 PRO A N 1
ATOM 848 C CA . PRO A 1 112 ? 19.281 -0.993 16.203 1 98.31 112 PRO A CA 1
ATOM 849 C C . PRO A 1 112 ? 20.297 -0.135 15.453 1 98.31 112 PRO A C 1
ATOM 851 O O . PRO A 1 112 ? 21.234 -0.665 14.844 1 98.31 112 PRO A O 1
ATOM 854 N N . ASP A 1 113 ? 20.016 1.148 15.359 1 96.5 113 ASP A N 1
ATOM 855 C CA . ASP A 1 113 ? 20.891 2.182 14.82 1 96.5 113 ASP A CA 1
ATOM 856 C C . ASP A 1 113 ? 20.906 2.15 13.289 1 96.5 113 ASP A C 1
ATOM 858 O O . ASP A 1 113 ? 21.719 2.842 12.664 1 96.5 113 ASP A O 1
ATOM 862 N N . ALA A 1 114 ? 20.047 1.347 12.711 1 97.69 114 ALA A N 1
ATOM 863 C CA . ALA A 1 114 ? 19.969 1.319 11.25 1 97.69 114 ALA A CA 1
ATOM 864 C C . ALA A 1 114 ? 19.156 2.506 10.719 1 97.69 114 ALA A C 1
ATOM 866 O O . ALA A 1 114 ? 18.281 3.02 11.406 1 97.69 114 ALA A O 1
ATOM 867 N N . ASP A 1 115 ? 19.484 2.92 9.523 1 97 115 ASP A N 1
ATOM 868 C CA . ASP A 1 115 ? 18.781 4.023 8.875 1 97 115 ASP A CA 1
ATOM 869 C C . ASP A 1 115 ? 18.891 3.926 7.355 1 97 115 ASP A C 1
ATOM 871 O O . ASP A 1 115 ? 19.547 3.02 6.832 1 97 115 ASP A O 1
ATOM 875 N N . THR A 1 116 ? 18.141 4.844 6.633 1 95.88 116 THR A N 1
ATOM 876 C CA . THR A 1 116 ? 18.141 4.809 5.176 1 95.88 116 THR A CA 1
ATOM 877 C C . THR A 1 116 ? 19.25 5.684 4.605 1 95.88 116 THR A C 1
ATOM 879 O O . THR A 1 116 ? 19.25 6.004 3.414 1 95.88 116 THR A O 1
ATOM 882 N N . GLY A 1 117 ? 20.234 6.066 5.371 1 91.06 117 GLY A N 1
ATOM 883 C CA . GLY A 1 117 ? 21.344 6.91 4.938 1 91.06 117 GLY A CA 1
ATOM 884 C C . GLY A 1 117 ? 21.203 8.352 5.398 1 91.06 117 GLY A C 1
ATOM 885 O O . GLY A 1 117 ? 20.109 8.797 5.754 1 91.06 117 GLY A O 1
ATOM 886 N N . ARG A 1 118 ? 22.234 9.07 5.434 1 84.75 118 ARG A N 1
ATOM 887 C CA . ARG A 1 118 ? 22.234 10.461 5.875 1 84.75 118 ARG A CA 1
ATOM 888 C C . ARG A 1 118 ? 21.547 11.367 4.852 1 84.75 118 ARG A C 1
ATOM 890 O O . ARG A 1 118 ? 20.875 12.336 5.219 1 84.75 118 AR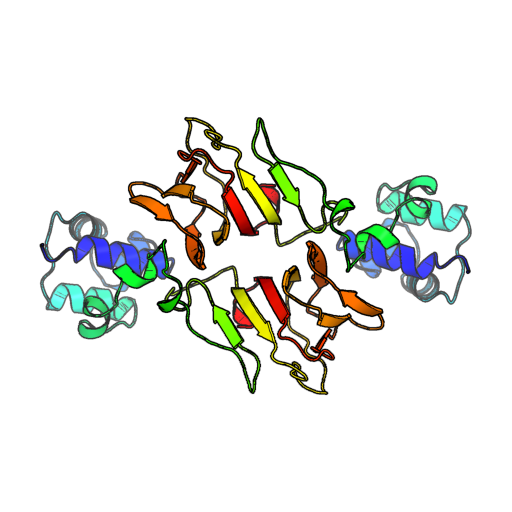G A O 1
ATOM 897 N N . GLU A 1 119 ? 21.734 10.977 3.607 1 89.75 119 GLU A N 1
ATOM 898 C CA . GLU A 1 119 ? 21.047 11.727 2.561 1 89.75 119 GLU A CA 1
ATOM 899 C C . GLU A 1 119 ? 19.578 11.305 2.451 1 89.75 119 GLU A C 1
ATOM 901 O O . GLU A 1 119 ? 19.281 10.109 2.344 1 89.75 119 GLU A O 1
ATOM 906 N N . MET A 1 120 ? 18.75 12.305 2.461 1 88.69 120 MET A N 1
ATOM 907 C CA . MET A 1 120 ? 17.328 12.016 2.375 1 88.69 120 MET A CA 1
ATOM 908 C C . MET A 1 120 ? 16.938 11.547 0.975 1 88.69 120 MET A C 1
ATOM 910 O O . MET A 1 120 ? 17.516 12.008 -0.015 1 88.69 120 MET A O 1
ATOM 914 N N . ILE A 1 121 ? 15.992 10.633 0.938 1 90 121 ILE A N 1
ATOM 915 C CA . ILE A 1 121 ? 15.555 10.008 -0.304 1 90 121 ILE A CA 1
ATOM 916 C C . ILE A 1 121 ? 14.328 10.734 -0.842 1 90 121 ILE A C 1
ATOM 918 O O . ILE A 1 121 ? 13.484 11.195 -0.07 1 90 121 ILE A O 1
ATOM 922 N N . ALA A 1 122 ? 14.289 10.883 -2.115 1 86.62 122 ALA A N 1
ATOM 923 C CA . ALA A 1 122 ? 13.094 11.383 -2.795 1 86.62 122 ALA A CA 1
ATOM 924 C C . ALA A 1 122 ? 12.844 10.617 -4.09 1 86.62 122 ALA A C 1
ATOM 926 O O . ALA A 1 122 ? 13.781 10.32 -4.836 1 86.62 122 ALA A O 1
ATOM 927 N N . HIS A 1 123 ? 11.68 10.203 -4.34 1 86.31 123 HIS A N 1
ATOM 928 C CA . HIS A 1 123 ? 11.25 9.555 -5.574 1 86.31 123 HIS A CA 1
ATOM 929 C C . HIS A 1 123 ? 9.766 9.789 -5.84 1 86.31 123 HIS A C 1
ATOM 931 O O . HIS A 1 123 ? 9.031 10.188 -4.938 1 86.31 123 HIS A O 1
ATOM 937 N N . GLN A 1 124 ? 9.344 9.602 -7.004 1 85 124 GLN A N 1
ATOM 938 C CA . GLN A 1 124 ? 7.965 9.867 -7.402 1 85 124 GLN A CA 1
ATOM 939 C C . GLN A 1 124 ? 7 8.891 -6.746 1 85 124 GLN A C 1
ATOM 941 O O . GLN A 1 124 ? 7.254 7.68 -6.723 1 85 124 GLN A O 1
ATOM 946 N N . GLY A 1 125 ? 5.93 9.523 -6.176 1 90.88 125 GLY A N 1
ATOM 947 C CA . GLY A 1 125 ? 4.855 8.648 -5.723 1 90.88 125 GLY A CA 1
ATOM 948 C C . GLY A 1 125 ? 4.324 9.016 -4.352 1 90.88 125 GLY A C 1
ATOM 949 O O . GLY A 1 125 ? 4.395 10.18 -3.945 1 90.88 125 GLY A O 1
ATOM 950 N N . GLU A 1 126 ? 3.594 8.102 -3.783 1 94.06 126 GLU A N 1
ATOM 951 C CA . GLU A 1 126 ? 3.08 8.172 -2.418 1 94.06 126 GLU A CA 1
ATOM 952 C C . GLU A 1 126 ? 3.434 6.914 -1.628 1 94.06 126 GLU A C 1
ATOM 954 O O . GLU A 1 126 ? 3.604 5.84 -2.207 1 94.06 126 GLU A O 1
ATOM 959 N N . GLU A 1 127 ? 3.568 7.113 -0.361 1 97.12 127 GLU A N 1
ATOM 960 C CA . GLU A 1 127 ? 3.889 6.004 0.532 1 97.12 127 GLU A CA 1
ATOM 961 C C . GLU A 1 127 ? 3.086 6.09 1.828 1 97.12 127 GLU A C 1
ATOM 963 O O . GLU A 1 127 ? 2.861 7.184 2.352 1 97.12 127 GLU A O 1
ATOM 968 N N . ALA A 1 128 ? 2.607 4.973 2.275 1 98.44 128 ALA A N 1
ATOM 969 C CA . ALA A 1 128 ? 1.971 4.824 3.582 1 98.44 128 ALA A CA 1
ATOM 970 C C . ALA A 1 128 ? 2.561 3.643 4.348 1 98.44 128 ALA A C 1
ATOM 972 O O . ALA A 1 128 ? 3.15 2.74 3.75 1 98.44 128 ALA A O 1
ATOM 973 N N . GLY A 1 129 ? 2.438 3.66 5.664 1 98.75 129 GLY A N 1
ATOM 974 C CA . GLY A 1 129 ? 2.945 2.57 6.484 1 98.75 129 GLY A CA 1
ATOM 975 C C . GLY A 1 129 ? 2.459 2.629 7.918 1 98.75 129 GLY A C 1
ATOM 976 O O . GLY A 1 129 ? 1.785 3.582 8.312 1 98.75 129 GLY A O 1
ATOM 977 N N . VAL A 1 130 ? 2.756 1.547 8.656 1 98.88 130 VAL A N 1
ATOM 978 C CA . VAL A 1 130 ? 2.383 1.438 10.062 1 98.88 130 VAL A CA 1
ATOM 979 C C . VAL A 1 130 ? 3.469 0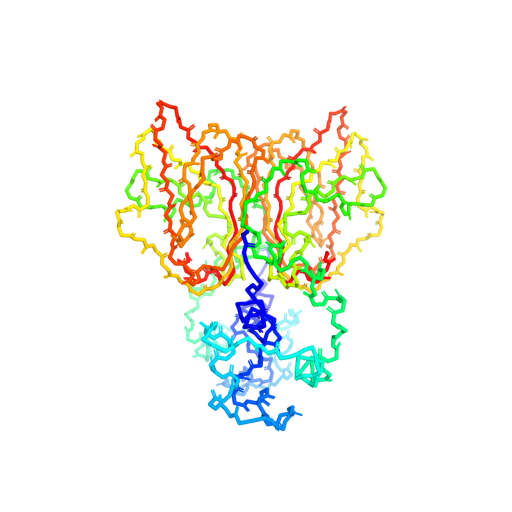.685 10.828 1 98.88 130 VAL A C 1
ATOM 981 O O . VAL A 1 130 ? 4.039 -0.281 10.32 1 98.88 130 VAL A O 1
ATOM 984 N N . VAL A 1 131 ? 3.734 1.142 12.086 1 98.88 131 VAL A N 1
ATOM 985 C CA . VAL A 1 131 ? 4.727 0.49 12.93 1 98.88 131 VAL A CA 1
ATOM 986 C C . VAL A 1 131 ? 4.102 -0.722 13.617 1 98.88 131 VAL A C 1
ATOM 988 O O . VAL A 1 131 ? 3.035 -0.615 14.234 1 98.88 131 VAL A O 1
ATOM 991 N N . LEU A 1 132 ? 4.793 -1.866 13.492 1 98.62 132 LEU A N 1
ATOM 992 C CA . LEU A 1 132 ? 4.301 -3.105 14.086 1 98.62 132 LEU A CA 1
ATOM 993 C C . LEU A 1 132 ? 4.992 -3.385 15.414 1 98.62 132 LEU A C 1
ATOM 995 O O . LEU A 1 132 ? 4.379 -3.924 16.328 1 98.62 132 LEU A O 1
ATOM 999 N N . GLU A 1 133 ? 6.262 -3.176 15.453 1 98.31 133 GLU A N 1
ATOM 1000 C CA . GLU A 1 133 ? 7.121 -3.41 16.609 1 98.31 133 GLU A CA 1
ATOM 1001 C C . GLU A 1 133 ? 8.195 -2.336 16.719 1 98.31 133 GLU A C 1
ATOM 1003 O O . GLU A 1 133 ? 8.711 -1.851 15.711 1 98.31 133 GLU A O 1
ATOM 1008 N N . GLY A 1 134 ? 8.523 -2.018 18 1 98.19 134 GLY A N 1
ATOM 1009 C CA . GLY A 1 134 ? 9.586 -1.054 18.234 1 98.19 134 GLY A CA 1
ATOM 1010 C C . GLY A 1 134 ? 9.18 0.371 17.906 1 98.19 134 GLY A C 1
ATOM 1011 O O . GLY A 1 134 ? 8.016 0.746 18.078 1 98.19 134 GLY A O 1
ATOM 1012 N N . GLN A 1 135 ? 10.281 1.167 17.641 1 98.31 135 GLN A N 1
ATOM 1013 C CA . GLN A 1 135 ? 10.078 2.572 17.297 1 98.31 135 GLN A CA 1
ATOM 1014 C C . GLN A 1 135 ? 10.953 2.98 16.109 1 98.31 135 GLN A C 1
ATOM 1016 O O . GLN A 1 135 ? 12 2.379 15.867 1 98.31 135 GLN A O 1
ATOM 1021 N N . ILE A 1 136 ? 10.477 4.004 15.414 1 98.69 136 ILE A N 1
ATOM 1022 C CA . ILE A 1 136 ? 11.242 4.504 14.273 1 98.69 136 ILE A CA 1
ATOM 1023 C C . ILE A 1 136 ? 11.078 6.02 14.172 1 98.69 136 ILE A C 1
ATOM 1025 O O . ILE A 1 136 ? 9.984 6.547 14.344 1 98.69 136 ILE A O 1
ATOM 1029 N N . GLU A 1 137 ? 12.148 6.648 13.992 1 98.62 137 GLU A N 1
ATOM 1030 C CA . GLU A 1 137 ? 12.133 8.078 13.695 1 98.62 137 GLU A CA 1
ATOM 1031 C C . GLU A 1 137 ? 12.008 8.336 12.195 1 98.62 137 GLU A C 1
ATOM 1033 O O . GLU A 1 137 ? 12.805 7.828 11.406 1 98.62 137 GLU A O 1
ATOM 1038 N N . ILE A 1 138 ? 11.016 9.125 11.797 1 98.25 138 ILE A N 1
ATOM 1039 C CA . ILE A 1 138 ? 10.781 9.43 10.391 1 98.25 138 ILE A CA 1
ATOM 1040 C C . ILE A 1 138 ? 10.844 10.938 10.172 1 98.25 138 ILE A C 1
ATOM 1042 O O . ILE A 1 138 ? 10.203 11.703 10.891 1 98.25 138 ILE A O 1
ATOM 1046 N N . THR A 1 139 ? 11.656 11.266 9.234 1 94.5 139 THR A N 1
ATOM 1047 C CA . THR A 1 139 ? 11.734 12.648 8.789 1 94.5 139 THR A CA 1
ATOM 1048 C C . THR A 1 139 ? 11.133 12.805 7.398 1 94.5 139 THR A C 1
ATOM 1050 O O . THR A 1 139 ? 11.508 12.094 6.469 1 94.5 139 THR A O 1
ATOM 1053 N N . ILE A 1 140 ? 10.172 13.641 7.309 1 91.69 140 ILE A N 1
ATOM 1054 C CA . ILE A 1 140 ? 9.562 14 6.031 1 91.69 140 ILE A CA 1
ATOM 1055 C C . ILE A 1 140 ? 9.625 15.516 5.844 1 91.69 140 ILE A C 1
ATOM 1057 O O . ILE A 1 140 ? 8.922 16.266 6.531 1 91.69 140 ILE A O 1
ATOM 1061 N N . GLY A 1 141 ? 10.375 15.898 4.82 1 86.25 141 GLY A N 1
ATOM 1062 C CA . GLY A 1 141 ? 10.633 17.328 4.73 1 86.25 141 GLY A CA 1
ATOM 1063 C C . GLY A 1 141 ? 11.219 17.906 6.004 1 86.25 141 GLY A C 1
ATOM 1064 O O . GLY A 1 141 ? 12.297 17.5 6.438 1 86.25 141 GLY A O 1
ATOM 1065 N N . ALA A 1 142 ? 10.43 18.766 6.598 1 84 142 ALA A N 1
ATOM 1066 C CA . ALA A 1 142 ? 10.914 19.4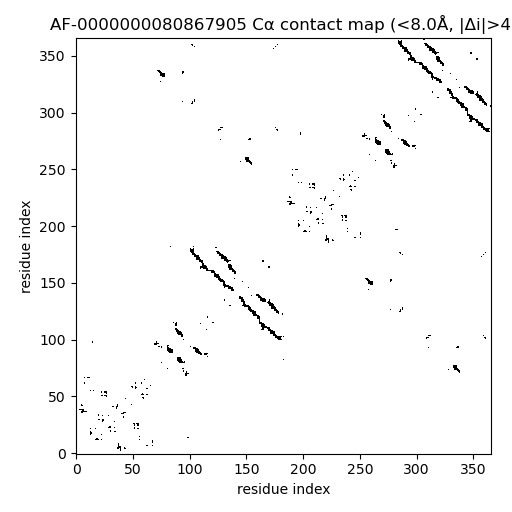38 7.797 1 84 142 ALA A CA 1
ATOM 1067 C C . ALA A 1 142 ? 10.328 18.812 9.055 1 84 142 ALA A C 1
ATOM 1069 O O . ALA A 1 142 ? 10.734 19.156 10.172 1 84 142 ALA A O 1
ATOM 1070 N N . GLU A 1 143 ? 9.469 17.875 8.891 1 85.44 143 GLU A N 1
ATOM 1071 C CA . GLU A 1 143 ? 8.797 17.25 10.031 1 85.44 143 GLU A CA 1
ATOM 1072 C C . GLU A 1 143 ? 9.477 15.953 10.43 1 85.44 143 GLU A C 1
ATOM 1074 O O . GLU A 1 143 ? 9.844 15.148 9.57 1 85.44 143 GLU A O 1
ATOM 1079 N N . THR A 1 144 ? 9.742 15.82 11.758 1 93.94 144 THR A N 1
ATOM 1080 C CA . THR A 1 144 ? 10.305 14.586 12.297 1 93.94 144 THR A CA 1
ATOM 1081 C C . THR A 1 144 ? 9.461 14.078 13.469 1 93.94 144 THR A C 1
ATOM 1083 O O . THR A 1 144 ? 9.047 14.859 14.328 1 93.94 144 THR A O 1
ATOM 1086 N N . ARG A 1 145 ? 9.203 12.82 13.422 1 97.44 145 ARG A N 1
ATOM 1087 C CA . ARG A 1 145 ? 8.445 12.211 14.508 1 97.44 145 ARG A CA 1
ATOM 1088 C C . ARG A 1 145 ? 8.961 10.82 14.828 1 97.44 145 ARG A C 1
ATOM 1090 O O . ARG A 1 145 ? 9.391 10.086 13.93 1 97.44 145 ARG A O 1
ATOM 1097 N N . LEU A 1 146 ? 9.016 10.562 16.156 1 98.38 146 LEU A N 1
ATOM 1098 C CA . LEU A 1 146 ? 9.242 9.195 16.594 1 98.38 146 LEU A CA 1
ATOM 1099 C C . LEU A 1 146 ? 7.934 8.422 16.688 1 98.38 146 LEU A C 1
ATOM 1101 O O . LEU A 1 146 ? 7.074 8.742 17.5 1 98.38 146 LEU A O 1
ATOM 1105 N N . LEU A 1 147 ? 7.797 7.402 15.836 1 98.44 147 LEU A N 1
ATOM 1106 C CA . LEU A 1 147 ? 6.566 6.621 15.805 1 98.44 147 LEU A CA 1
ATOM 1107 C C . LEU A 1 147 ? 6.715 5.328 16.594 1 98.44 147 LEU A C 1
ATOM 1109 O O . LEU A 1 147 ? 7.77 4.688 16.562 1 98.44 147 LEU A O 1
ATOM 1113 N N . SER A 1 148 ? 5.652 4.992 17.266 1 98 148 SER A N 1
ATOM 1114 C CA . SER A 1 148 ? 5.578 3.738 18.016 1 98 148 SER A CA 1
ATOM 1115 C C . SER A 1 148 ? 4.523 2.809 17.422 1 98 148 SER A C 1
ATOM 1117 O O . SER A 1 148 ? 3.898 3.135 16.406 1 98 148 SER A O 1
ATOM 1119 N N . VAL A 1 149 ? 4.402 1.652 18.078 1 98.19 149 VAL A N 1
ATOM 1120 C CA . VAL A 1 149 ? 3.52 0.593 17.609 1 98.19 149 VAL A CA 1
ATOM 1121 C C . VAL A 1 149 ? 2.115 1.149 17.391 1 98.19 149 VAL A C 1
ATOM 1123 O O . VAL A 1 149 ? 1.561 1.818 18.266 1 98.19 149 VAL A O 1
ATOM 1126 N N . GLY A 1 150 ? 1.602 0.931 16.156 1 97.94 150 GLY A N 1
ATOM 1127 C CA . GLY A 1 150 ? 0.241 1.33 15.836 1 97.94 150 GLY A CA 1
ATOM 1128 C C . GLY A 1 150 ? 0.161 2.695 15.18 1 97.94 150 GLY A C 1
ATOM 1129 O O . GLY A 1 150 ? -0.86 3.043 14.586 1 97.94 150 GLY A O 1
ATOM 1130 N N . GLU A 1 151 ? 1.208 3.496 15.336 1 98.25 151 GLU A N 1
ATOM 1131 C CA . GLU A 1 151 ? 1.231 4.781 14.648 1 98.25 151 GLU A CA 1
ATOM 1132 C C . GLU A 1 151 ? 1.609 4.617 13.18 1 98.25 151 GLU A C 1
ATOM 1134 O O . GLU A 1 151 ? 2.338 3.688 12.82 1 98.25 151 GLU A O 1
ATOM 1139 N N . ALA A 1 152 ? 0.975 5.516 12.352 1 98.69 152 ALA A N 1
ATOM 1140 C CA . ALA A 1 152 ? 1.059 5.352 10.906 1 98.69 152 ALA A CA 1
ATOM 1141 C C . ALA A 1 152 ? 1.482 6.656 10.234 1 98.69 152 ALA A C 1
ATOM 1143 O O . ALA A 1 152 ? 1.613 7.688 10.891 1 98.69 152 ALA A O 1
ATOM 1144 N N . TYR A 1 153 ? 1.812 6.512 8.961 1 97.94 153 TYR A N 1
ATOM 1145 C CA . TYR A 1 153 ? 2.182 7.676 8.164 1 97.94 153 TYR A CA 1
ATOM 1146 C C . TYR A 1 153 ? 1.661 7.547 6.734 1 97.94 153 TYR A C 1
ATOM 1148 O O . TYR A 1 153 ? 1.402 6.441 6.262 1 97.94 153 TYR A O 1
ATOM 1156 N N . TYR A 1 154 ? 1.433 8.602 6.055 1 97.19 154 TYR A N 1
ATOM 1157 C CA . TYR A 1 154 ? 1.091 8.758 4.648 1 97.19 154 TYR A CA 1
ATOM 1158 C C . TYR A 1 154 ? 1.66 10.055 4.09 1 97.19 154 TYR A C 1
ATOM 1160 O O . TYR A 1 154 ? 1.393 11.133 4.621 1 97.19 154 TYR A O 1
ATOM 1168 N N . PHE A 1 155 ? 2.488 9.867 2.945 1 94 155 PHE A N 1
ATOM 1169 C CA . PHE A 1 155 ? 3.062 11.117 2.459 1 94 155 PHE A CA 1
ATOM 1170 C C . PHE A 1 155 ? 3.4 11.016 0.977 1 94 155 PHE A C 1
ATOM 1172 O O . PHE A 1 155 ? 3.396 9.93 0.406 1 94 155 PHE A O 1
ATOM 1179 N N . ASP A 1 156 ? 3.598 12.195 0.393 1 90.12 156 ASP A N 1
ATOM 1180 C CA . ASP A 1 156 ? 4.141 12.352 -0.953 1 90.12 156 ASP A CA 1
ATOM 1181 C C . ASP A 1 156 ? 5.645 12.078 -0.971 1 90.12 156 ASP A C 1
ATOM 1183 O O . ASP A 1 156 ? 6.418 12.805 -0.35 1 90.12 156 ASP A O 1
ATOM 1187 N N . THR A 1 157 ? 6.09 11.055 -1.737 1 92.19 157 THR A N 1
ATOM 1188 C CA . THR A 1 157 ? 7.477 10.602 -1.663 1 92.19 157 THR A CA 1
ATOM 1189 C C . THR A 1 157 ? 8.391 11.523 -2.477 1 92.19 157 THR A C 1
ATOM 1191 O O . THR A 1 157 ? 9.609 11.352 -2.467 1 92.19 157 THR A O 1
ATOM 1194 N N . ASN A 1 158 ? 7.809 12.477 -3.191 1 85.81 158 ASN A N 1
ATOM 1195 C CA . ASN A 1 158 ? 8.641 13.516 -3.787 1 85.81 158 ASN A CA 1
ATOM 1196 C C . ASN A 1 158 ? 9.305 14.383 -2.719 1 85.81 158 ASN A C 1
ATOM 1198 O O . ASN A 1 158 ? 10.305 15.047 -2.986 1 85.81 158 ASN A O 1
ATOM 1202 N N . VAL A 1 159 ? 8.656 14.422 -1.581 1 85.06 159 VAL A N 1
ATOM 1203 C CA . VAL A 1 159 ? 9.234 15.141 -0.448 1 85.06 159 VAL A CA 1
ATOM 1204 C C . VAL A 1 159 ? 10.383 14.32 0.145 1 85.06 159 VAL A C 1
ATOM 1206 O O . VAL A 1 159 ? 10.219 13.133 0.444 1 85.06 159 VAL A O 1
ATOM 1209 N N . PRO A 1 160 ? 11.586 14.938 0.323 1 90.25 160 PRO A N 1
ATOM 1210 C CA . PRO A 1 160 ? 12.695 14.18 0.921 1 90.25 160 PRO A CA 1
ATOM 1211 C C . PRO A 1 160 ? 12.32 13.547 2.26 1 90.25 160 PRO A C 1
ATOM 1213 O O . PRO A 1 160 ? 11.641 14.18 3.074 1 90.25 160 PRO A O 1
ATOM 1216 N N . HIS A 1 161 ? 12.727 12.297 2.432 1 94.81 161 HIS A N 1
ATOM 1217 C CA . HIS A 1 161 ? 12.352 11.586 3.648 1 94.81 161 HIS A CA 1
ATOM 1218 C C . HIS A 1 161 ? 13.461 10.641 4.102 1 94.81 161 HIS A C 1
ATOM 1220 O O . HIS A 1 161 ? 14.352 10.305 3.318 1 94.81 161 HIS A O 1
ATOM 1226 N N . ARG A 1 162 ? 13.445 10.359 5.375 1 96.56 162 ARG A N 1
ATOM 1227 C CA . ARG A 1 162 ? 14.461 9.523 6.012 1 96.56 162 ARG A CA 1
ATOM 1228 C C . ARG A 1 162 ? 13.859 8.711 7.152 1 96.56 162 ARG A C 1
ATOM 1230 O O . ARG A 1 162 ? 13.031 9.219 7.918 1 96.56 162 ARG A O 1
ATOM 1237 N N . PHE A 1 163 ? 14.273 7.43 7.195 1 98.38 163 PHE A N 1
ATOM 1238 C CA . PHE A 1 163 ? 13.891 6.543 8.281 1 98.38 163 PHE A CA 1
ATOM 1239 C C . PHE A 1 163 ? 15.102 6.129 9.102 1 98.38 163 PHE A C 1
ATOM 1241 O O . PHE A 1 163 ? 16.141 5.773 8.547 1 98.38 163 PHE A O 1
ATOM 1248 N N . ARG A 1 164 ? 14.93 6.172 10.461 1 98.06 164 ARG A N 1
ATOM 1249 C CA . ARG A 1 164 ? 16.031 5.824 11.352 1 98.06 164 ARG A CA 1
ATOM 1250 C C . ARG A 1 164 ? 15.516 5.137 12.609 1 98.06 164 ARG A C 1
ATOM 1252 O O . ARG A 1 164 ? 14.555 5.605 13.227 1 98.06 164 ARG A O 1
ATOM 1259 N N . ASN A 1 165 ? 16.141 3.986 12.953 1 98.62 165 ASN A N 1
ATOM 1260 C CA . ASN A 1 165 ? 15.93 3.389 14.266 1 98.62 165 ASN A CA 1
ATOM 1261 C C . ASN A 1 165 ? 16.984 3.852 15.266 1 98.62 165 ASN A C 1
ATOM 1263 O O . ASN A 1 165 ? 18.094 3.33 15.289 1 98.62 165 ASN A O 1
ATOM 1267 N N . PRO A 1 166 ? 16.562 4.781 16.094 1 97.19 166 PRO A N 1
ATOM 1268 C CA . PRO A 1 166 ? 17.531 5.262 17.078 1 97.19 166 PRO A CA 1
ATOM 1269 C C . PRO A 1 166 ? 17.609 4.391 18.328 1 97.19 166 PRO A C 1
ATOM 1271 O O . PRO A 1 166 ? 18.375 4.676 19.234 1 97.19 166 PRO A O 1
ATOM 1274 N N . GLY A 1 167 ? 16.719 3.346 18.406 1 96.25 167 GLY A N 1
ATOM 1275 C CA . GLY A 1 167 ? 16.594 2.562 19.625 1 96.25 167 GLY A CA 1
ATOM 1276 C C . GLY A 1 167 ? 17.516 1.366 19.672 1 96.25 167 GLY A C 1
ATOM 1277 O O . GLY A 1 167 ? 18.281 1.124 18.734 1 96.25 167 GLY A O 1
ATOM 1278 N N . SER A 1 168 ? 17.422 0.6 20.812 1 97.56 168 SER A N 1
ATOM 1279 C CA . SER A 1 168 ? 18.281 -0.55 21.047 1 97.56 168 SER A CA 1
ATOM 1280 C C . SER A 1 168 ? 17.609 -1.849 20.625 1 97.56 168 SER A C 1
ATOM 1282 O O . SER A 1 168 ? 18.219 -2.918 20.672 1 97.56 168 SER A O 1
ATOM 1284 N N . GLU A 1 169 ? 16.359 -1.761 20.281 1 98.25 169 GLU A N 1
ATOM 1285 C CA . GLU A 1 169 ? 15.609 -2.908 19.781 1 98.25 169 GLU A CA 1
ATOM 1286 C C . GLU A 1 169 ? 15.219 -2.713 18.312 1 98.25 169 GLU A C 1
ATOM 1288 O O . GLU A 1 169 ? 15.055 -1.581 17.859 1 98.25 169 GLU A O 1
ATOM 1293 N N . PRO A 1 170 ? 15.055 -3.791 17.594 1 98.69 170 PRO A N 1
ATOM 1294 C CA . PRO A 1 170 ? 14.641 -3.65 16.203 1 98.69 170 PRO A CA 1
ATOM 1295 C C . PRO A 1 170 ? 13.25 -3.037 16.062 1 98.69 170 PRO A C 1
ATOM 1297 O O . PRO A 1 170 ? 12.398 -3.207 16.938 1 98.69 170 PRO A O 1
ATOM 1300 N N . CYS A 1 171 ? 13.117 -2.309 14.984 1 98.75 171 CYS A N 1
ATOM 1301 C CA . CYS A 1 171 ? 11.797 -1.834 14.57 1 98.75 171 CYS A CA 1
ATOM 1302 C C . CYS A 1 171 ? 11.281 -2.619 13.375 1 98.75 171 CYS A C 1
ATOM 1304 O O . CYS A 1 171 ? 12.031 -2.879 12.43 1 98.75 171 CYS A O 1
ATOM 1306 N N . ARG A 1 172 ? 10 -3.043 13.43 1 98.81 172 ARG A N 1
ATOM 1307 C CA . ARG A 1 172 ? 9.32 -3.662 12.297 1 98.81 172 ARG A CA 1
ATOM 1308 C C . ARG A 1 172 ? 8.109 -2.834 11.867 1 98.81 172 ARG A C 1
ATOM 1310 O O . ARG A 1 172 ? 7.344 -2.363 12.711 1 98.81 172 ARG A O 1
ATOM 1317 N N . LEU A 1 173 ? 8.031 -2.582 10.594 1 98.69 173 LEU A N 1
ATOM 1318 C CA . LEU A 1 173 ? 6.871 -1.871 10.07 1 98.69 173 LEU A CA 1
ATOM 1319 C C . LEU A 1 173 ? 6.465 -2.422 8.711 1 98.69 173 LEU A C 1
ATOM 1321 O O . LEU A 1 173 ? 7.215 -3.178 8.086 1 98.69 173 LEU A O 1
ATOM 1325 N N . VAL A 1 174 ? 5.238 -2.25 8.312 1 98.88 174 VAL A N 1
ATOM 1326 C CA . VAL A 1 174 ? 4.766 -2.521 6.961 1 98.88 174 VAL A CA 1
ATOM 1327 C C . VAL A 1 174 ? 4.566 -1.208 6.211 1 98.88 174 VAL A C 1
ATOM 1329 O O . VAL A 1 174 ? 4.039 -0.241 6.766 1 98.88 174 VAL A O 1
ATOM 1332 N N . SER A 1 175 ? 5.062 -1.128 4.977 1 98.69 175 SER A N 1
ATOM 1333 C CA . SER A 1 175 ? 4.879 0.048 4.137 1 98.69 175 SER A CA 1
ATOM 1334 C C . SER A 1 175 ? 4.441 -0.343 2.729 1 98.69 175 SER A C 1
ATOM 1336 O O . SER A 1 175 ? 4.535 -1.511 2.344 1 98.69 175 SER A O 1
ATOM 1338 N N . CYS A 1 176 ? 3.867 0.593 2.023 1 98.69 176 CYS A N 1
ATOM 1339 C CA . CYS A 1 176 ? 3.496 0.424 0.623 1 98.69 176 CYS A CA 1
ATOM 1340 C C . CYS A 1 176 ? 3.656 1.73 -0.146 1 98.69 176 CYS A C 1
ATOM 1342 O O . CYS A 1 176 ? 3.283 2.795 0.348 1 98.69 176 CYS A O 1
ATOM 1344 N N . ALA A 1 177 ? 4.234 1.617 -1.312 1 97.62 177 ALA A N 1
ATOM 1345 C CA . ALA A 1 177 ? 4.426 2.785 -2.166 1 97.62 177 ALA A CA 1
ATOM 1346 C C . ALA A 1 177 ? 3.865 2.537 -3.564 1 97.62 177 ALA A C 1
ATOM 1348 O O . ALA A 1 177 ? 3.785 1.393 -4.016 1 97.62 177 ALA A O 1
ATOM 1349 N N . THR A 1 178 ? 3.441 3.523 -4.207 1 96.19 178 THR A N 1
ATOM 1350 C CA . THR A 1 178 ? 3.062 3.498 -5.613 1 96.19 178 THR A CA 1
ATOM 1351 C C . THR A 1 178 ? 3.578 4.742 -6.336 1 96.19 178 THR A C 1
ATOM 1353 O O . THR A 1 178 ? 3.533 5.844 -5.789 1 96.19 178 THR A O 1
ATOM 1356 N N . PRO A 1 179 ? 4.156 4.633 -7.531 1 92.5 179 PRO A N 1
ATOM 1357 C CA . PRO A 1 179 ? 4.359 3.402 -8.305 1 92.5 179 PRO A CA 1
ATOM 1358 C C . PRO A 1 179 ? 5.445 2.508 -7.711 1 92.5 179 PRO A C 1
ATOM 1360 O O . PRO A 1 179 ? 6.227 2.955 -6.871 1 92.5 179 PRO A O 1
ATOM 1363 N N . ALA A 1 180 ? 5.387 1.257 -8.102 1 88 180 ALA A N 1
ATOM 1364 C CA . ALA A 1 180 ? 6.266 0.241 -7.531 1 88 180 ALA A CA 1
ATOM 1365 C C . ALA A 1 180 ? 7.695 0.411 -8.031 1 88 180 ALA A C 1
ATOM 1367 O O . ALA A 1 180 ? 8.633 -0.13 -7.445 1 88 180 ALA A O 1
ATOM 1368 N N . ARG A 1 181 ? 7.945 1.203 -8.945 1 78.38 181 ARG A N 1
ATOM 1369 C CA . ARG A 1 181 ? 9.188 1.219 -9.711 1 78.38 181 ARG A CA 1
ATOM 1370 C C . ARG A 1 181 ? 10.352 1.709 -8.859 1 78.38 181 ARG A C 1
ATOM 1372 O O . ARG A 1 181 ? 11.516 1.47 -9.195 1 78.38 181 ARG A O 1
ATOM 1379 N N . ALA A 1 182 ? 10.047 2.41 -7.828 1 74.88 182 ALA A N 1
ATOM 1380 C CA . ALA A 1 182 ? 11.125 2.926 -6.988 1 74.88 182 ALA A CA 1
ATOM 1381 C C . ALA A 1 182 ? 11.773 1.81 -6.172 1 74.88 182 ALA A C 1
ATOM 1383 O O . ALA A 1 182 ? 12.812 2.01 -5.547 1 74.88 182 ALA A O 1
ATOM 1384 N N . PHE A 1 183 ? 11.133 0.609 -6.223 1 72.81 183 PHE A N 1
ATOM 1385 C CA . PHE A 1 183 ? 11.641 -0.512 -5.441 1 72.81 183 PHE A CA 1
ATOM 1386 C C . PHE A 1 183 ? 11.719 -1.773 -6.293 1 72.81 183 PHE A C 1
ATOM 1388 O O . PHE A 1 183 ? 10.969 -1.925 -7.258 1 72.81 183 PHE A O 1
ATOM 1395 N N . MET B 1 1 ? 0.387 32.875 15.297 1 27.7 1 MET B N 1
ATOM 1396 C CA . MET B 1 1 ? 0.891 31.875 14.359 1 27.7 1 MET B CA 1
ATOM 1397 C C . MET B 1 1 ? 0.231 32.031 13 1 27.7 1 MET B C 1
ATOM 1399 O O . MET B 1 1 ? -0.955 31.734 12.836 1 27.7 1 MET B O 1
ATOM 1403 N N . ALA B 1 2 ? 0.42 32.969 12.203 1 37.91 2 ALA B N 1
ATOM 1404 C CA . ALA B 1 2 ? -0.088 34 11.32 1 37.91 2 ALA B CA 1
ATOM 1405 C C . ALA B 1 2 ? -0.675 33.406 10.047 1 37.91 2 ALA B C 1
ATOM 1407 O O . ALA B 1 2 ? -0.374 32.281 9.68 1 37.91 2 ALA B O 1
ATOM 1408 N N . ASP B 1 3 ? -1.616 34.188 9.055 1 51.09 3 ASP B N 1
ATOM 1409 C CA . ASP B 1 3 ? -2.674 34.188 8.055 1 51.09 3 ASP B CA 1
ATOM 1410 C C . ASP B 1 3 ? -2.188 33.594 6.734 1 51.09 3 ASP B C 1
ATOM 1412 O O . ASP B 1 3 ? -1.738 34.312 5.844 1 51.09 3 ASP B O 1
ATOM 1416 N N . ASP B 1 4 ? -1.443 32.469 6.801 1 67.81 4 ASP B N 1
ATOM 1417 C CA . ASP B 1 4 ? -0.752 31.984 5.613 1 67.81 4 ASP B CA 1
ATOM 1418 C C . ASP B 1 4 ? -1.741 31.656 4.5 1 67.81 4 ASP B C 1
ATOM 1420 O O . ASP B 1 4 ? -1.93 30.484 4.152 1 67.81 4 ASP B O 1
ATOM 1424 N N . VAL B 1 5 ? -2.498 32.5 4.25 1 75.25 5 VAL B N 1
ATOM 1425 C CA . VAL B 1 5 ? -3.508 32.438 3.197 1 75.25 5 VAL B CA 1
ATOM 1426 C C . VAL B 1 5 ? -2.857 32.031 1.88 1 75.25 5 VAL B C 1
ATOM 1428 O O . VAL B 1 5 ? -3.404 31.203 1.141 1 75.25 5 VAL B O 1
ATOM 1431 N N . GLY B 1 6 ? -1.667 32.594 1.805 1 81.5 6 GLY B N 1
ATOM 1432 C CA . GLY B 1 6 ? -0.977 32.281 0.563 1 81.5 6 GLY B CA 1
ATOM 1433 C C . GLY B 1 6 ? -0.618 30.797 0.434 1 81.5 6 GLY B C 1
ATOM 1434 O O . GLY B 1 6 ? -0.891 30.172 -0.595 1 81.5 6 GLY B O 1
ATOM 1435 N N . ALA B 1 7 ? -0.059 30.359 1.523 1 77.38 7 ALA B N 1
ATOM 1436 C CA . ALA B 1 7 ? 0.327 28.953 1.518 1 77.38 7 ALA B CA 1
ATOM 1437 C C . ALA B 1 7 ? -0.895 28.047 1.387 1 77.38 7 ALA B C 1
ATOM 1439 O O . ALA B 1 7 ? -0.849 27.016 0.696 1 77.38 7 ALA B O 1
ATOM 1440 N N . ARG B 1 8 ? -1.943 28.359 2.021 1 75.06 8 ARG B N 1
ATOM 1441 C CA . ARG B 1 8 ? -3.182 27.594 1.97 1 75.06 8 ARG B CA 1
ATOM 1442 C C . ARG B 1 8 ? -3.785 27.625 0.569 1 75.06 8 ARG B C 1
ATOM 1444 O O . ARG B 1 8 ? -4.266 26.594 0.078 1 75.06 8 ARG B O 1
ATOM 1451 N N . LEU B 1 9 ? -3.762 28.797 0.005 1 81.88 9 LEU B N 1
ATOM 1452 C CA . LEU B 1 9 ? -4.281 28.953 -1.351 1 81.88 9 LEU B CA 1
ATOM 1453 C C . LEU B 1 9 ? -3.467 28.109 -2.336 1 81.88 9 LEU B C 1
ATOM 1455 O O . LEU B 1 9 ? -4.031 27.453 -3.205 1 81.88 9 LEU B O 1
ATOM 1459 N N . ARG B 1 10 ? -2.221 28.203 -2.094 1 81.5 10 ARG B N 1
ATOM 1460 C CA . ARG B 1 10 ? -1.347 27.391 -2.934 1 81.5 10 ARG B CA 1
ATOM 1461 C C . ARG B 1 10 ? -1.651 25.906 -2.764 1 81.5 10 ARG B C 1
ATOM 1463 O O . ARG B 1 10 ? -1.741 25.172 -3.75 1 81.5 10 ARG B O 1
ATOM 1470 N N . ALA B 1 11 ? -1.77 25.516 -1.566 1 73.56 11 ALA B N 1
ATOM 1471 C CA . ALA B 1 11 ? -2.066 24.125 -1.264 1 73.56 11 ALA B CA 1
ATOM 1472 C C . ALA B 1 11 ? -3.398 23.703 -1.879 1 73.56 11 ALA B C 1
ATOM 1474 O O . ALA B 1 11 ? -3.506 22.609 -2.455 1 73.56 11 ALA B O 1
ATOM 1475 N N . LEU B 1 12 ? -4.379 24.516 -1.743 1 74.31 12 LEU B N 1
ATOM 1476 C CA . LEU B 1 12 ? -5.695 24.25 -2.309 1 74.31 12 LEU B CA 1
ATOM 1477 C C . LEU B 1 12 ? -5.625 24.141 -3.828 1 74.31 12 LEU B C 1
ATOM 1479 O O . LEU B 1 12 ? -6.168 23.203 -4.418 1 74.31 12 LEU B O 1
ATOM 1483 N N . ARG B 1 13 ? -4.961 25.125 -4.363 1 82.25 13 ARG B N 1
ATOM 1484 C CA . ARG B 1 13 ? -4.812 25.141 -5.816 1 82.25 13 ARG B CA 1
ATOM 1485 C C . ARG B 1 13 ? -4.133 23.859 -6.309 1 82.25 13 ARG B C 1
ATOM 1487 O O . ARG B 1 13 ? -4.582 23.25 -7.277 1 82.25 13 ARG B O 1
ATOM 1494 N N . THR B 1 14 ? -3.111 23.516 -5.605 1 76.06 14 THR B N 1
ATOM 1495 C CA . THR B 1 14 ? -2.35 22.328 -5.965 1 76.06 14 THR B CA 1
ATOM 1496 C C . THR B 1 14 ? -3.191 21.078 -5.777 1 76.06 14 THR B C 1
ATOM 1498 O O . THR B 1 14 ? -3.15 20.156 -6.605 1 76.06 14 THR B O 1
ATOM 1501 N N . LEU B 1 15 ? -3.904 21.062 -4.785 1 67.38 15 LEU B N 1
ATOM 1502 C CA . LEU B 1 15 ? -4.785 19.938 -4.488 1 67.38 15 LEU B CA 1
ATOM 1503 C C . LEU B 1 15 ? -5.824 19.75 -5.59 1 67.38 15 LEU B C 1
ATOM 1505 O O . LEU B 1 15 ? -6.195 18.609 -5.914 1 67.38 15 LEU B O 1
ATOM 1509 N N . ARG B 1 16 ? -6.191 20.797 -6.129 1 70.19 16 ARG B N 1
ATOM 1510 C CA . ARG B 1 16 ? -7.223 20.766 -7.16 1 70.19 16 ARG B CA 1
ATOM 1511 C C . ARG B 1 16 ? -6.605 20.578 -8.547 1 70.19 16 ARG B C 1
ATOM 1513 O O . ARG B 1 16 ? -7.312 20.609 -9.555 1 70.19 16 ARG B O 1
ATOM 1520 N N . GLY B 1 17 ? -5.238 20.516 -8.492 1 72.94 17 GLY B N 1
ATOM 1521 C CA . GLY B 1 17 ? -4.543 20.297 -9.75 1 72.94 17 GLY B CA 1
ATOM 1522 C C . GLY B 1 17 ? -4.609 21.469 -10.688 1 72.94 17 GLY B C 1
ATOM 1523 O O . GLY B 1 17 ? -4.547 21.312 -11.914 1 72.94 17 GLY B O 1
ATOM 1524 N N . ILE B 1 18 ? -4.84 22.562 -10.18 1 79.44 18 ILE B N 1
ATOM 1525 C CA . ILE B 1 18 ? -4.98 23.766 -10.984 1 79.44 18 ILE B CA 1
ATOM 1526 C C . ILE B 1 18 ? -3.676 24.562 -10.953 1 79.44 18 ILE B C 1
ATOM 1528 O O . ILE B 1 18 ? -3.09 24.766 -9.891 1 79.44 18 ILE B O 1
ATOM 1532 N N . SER B 1 19 ? -3.205 24.922 -12.164 1 87.81 19 SER B N 1
ATOM 1533 C CA . SER B 1 19 ? -2.018 25.781 -12.195 1 87.81 19 SER B CA 1
ATOM 1534 C C . SER B 1 19 ? -2.33 27.188 -11.711 1 87.81 19 SER B C 1
ATOM 1536 O O . SER B 1 19 ? -3.496 27.578 -11.656 1 87.81 19 SER B O 1
ATOM 1538 N N . GLN B 1 20 ? -1.247 27.891 -11.367 1 90.5 20 GLN B N 1
ATOM 1539 C CA . GLN B 1 20 ? -1.417 29.281 -10.953 1 90.5 20 GLN B CA 1
ATOM 1540 C C . GLN B 1 20 ? -1.994 30.125 -12.086 1 90.5 20 GLN B C 1
ATOM 1542 O O . GLN B 1 20 ? -2.867 30.969 -11.859 1 90.5 20 GLN B O 1
ATOM 1547 N N . ARG B 1 21 ? -1.494 29.844 -13.289 1 90.88 21 ARG B N 1
ATOM 1548 C CA . ARG B 1 21 ? -1.958 30.594 -14.453 1 90.88 21 ARG B CA 1
ATOM 1549 C C . ARG B 1 21 ? -3.438 30.328 -14.719 1 90.88 21 ARG B C 1
ATOM 1551 O O . ARG B 1 21 ? -4.203 31.25 -14.977 1 90.88 21 ARG B O 1
ATOM 1558 N N . GLU B 1 22 ? -3.824 29.109 -14.633 1 91.12 22 GLU B N 1
ATOM 1559 C CA . GLU B 1 22 ? -5.223 28.75 -14.859 1 91.12 22 GLU B CA 1
ATOM 1560 C C . GLU B 1 22 ? -6.125 29.375 -13.805 1 91.12 22 GLU B C 1
ATOM 1562 O O . GLU B 1 22 ? -7.195 29.891 -14.125 1 91.12 22 GLU B O 1
ATOM 1567 N N . LEU B 1 23 ? -5.672 29.281 -12.57 1 92.06 23 LEU B N 1
ATOM 1568 C CA . LEU B 1 23 ? -6.465 29.875 -11.508 1 92.06 23 LEU B CA 1
ATOM 1569 C C . LEU B 1 23 ? -6.59 31.375 -11.703 1 92.06 23 LEU B C 1
ATOM 1571 O O . LEU B 1 23 ? -7.672 31.953 -11.531 1 92.06 23 LEU B O 1
ATOM 1575 N N . ALA B 1 24 ? -5.527 32.031 -12.055 1 93 24 ALA B N 1
ATOM 1576 C CA . ALA B 1 24 ? -5.535 33.469 -12.305 1 93 24 ALA B CA 1
ATOM 1577 C C . ALA B 1 24 ? -6.543 33.812 -13.398 1 93 24 ALA B C 1
ATOM 1579 O O . ALA B 1 24 ? -7.309 34.781 -13.25 1 93 24 ALA B O 1
ATOM 1580 N N . LYS B 1 25 ? -6.535 33.062 -14.406 1 90.5 25 LYS B N 1
ATOM 1581 C CA . LYS B 1 25 ? -7.461 33.281 -15.516 1 90.5 25 LYS B CA 1
ATOM 1582 C C . LYS B 1 25 ? -8.906 33.125 -15.062 1 90.5 25 LYS B C 1
ATOM 1584 O O . LYS B 1 25 ? -9.766 33.938 -15.414 1 90.5 25 LYS B O 1
ATOM 1589 N N . ARG B 1 26 ? -9.109 32.125 -14.242 1 89 26 ARG B N 1
ATOM 1590 C CA . ARG B 1 26 ? -10.469 31.844 -13.797 1 89 26 ARG B CA 1
ATOM 1591 C C . ARG B 1 26 ? -11 32.938 -12.883 1 89 26 ARG B C 1
ATOM 1593 O O . ARG B 1 26 ? -12.195 33.219 -12.883 1 89 26 ARG B O 1
ATOM 1600 N N . CYS B 1 27 ? -10.109 33.469 -12.18 1 87.12 27 CYS B N 1
ATOM 1601 C CA . CYS B 1 27 ? -10.57 34.406 -11.148 1 87.12 27 CYS B CA 1
ATOM 1602 C C . CYS B 1 27 ? -10.43 35.844 -11.625 1 87.12 27 CYS B C 1
ATOM 1604 O O . CYS B 1 27 ? -10.844 36.781 -10.922 1 87.12 27 CYS B O 1
ATOM 1606 N N . GLY B 1 28 ? -9.82 36.094 -12.773 1 87.31 28 GLY B N 1
ATOM 1607 C CA . GLY B 1 28 ? -9.688 37.438 -13.328 1 87.31 28 GLY B CA 1
ATOM 1608 C C . GLY B 1 28 ? -8.609 38.25 -12.641 1 87.31 28 GLY B C 1
ATOM 1609 O O . GLY B 1 28 ? -8.773 39.469 -12.445 1 87.31 28 GLY B O 1
ATOM 1610 N N . VAL B 1 29 ? -7.711 37.594 -12.086 1 86.75 29 VAL B N 1
ATOM 1611 C CA . VAL B 1 29 ? -6.555 38.281 -11.523 1 86.75 29 VAL B CA 1
ATOM 1612 C C . VAL B 1 29 ? -5.312 37.969 -12.359 1 86.75 29 VAL B C 1
ATOM 1614 O O . VAL B 1 29 ? -5.309 37.031 -13.156 1 86.75 29 VAL B O 1
ATOM 1617 N N . THR B 1 30 ? -4.363 38.844 -12.25 1 88.88 30 THR B N 1
ATOM 1618 C CA . THR B 1 30 ? -3.129 38.594 -12.977 1 88.88 30 THR B CA 1
ATOM 1619 C C . THR B 1 30 ? -2.338 37.469 -12.32 1 88.88 30 THR B C 1
ATOM 1621 O O . THR B 1 30 ? -2.418 37.25 -11.102 1 88.88 30 THR B O 1
ATOM 1624 N N . HIS B 1 31 ? -1.665 36.781 -13.156 1 92.69 31 HIS B N 1
ATOM 1625 C CA . HIS B 1 31 ? -0.764 35.75 -12.648 1 92.69 31 HIS B CA 1
ATOM 1626 C C . HIS B 1 31 ? 0.193 36.344 -11.609 1 92.69 31 HIS B C 1
ATOM 1628 O O . HIS B 1 31 ? 0.448 35.688 -10.586 1 92.69 31 HIS B O 1
ATOM 1634 N N . SER B 1 32 ? 0.714 37.5 -11.914 1 91.81 32 SER B N 1
ATOM 1635 C CA . SER B 1 32 ? 1.656 38.125 -11 1 91.81 32 SER B CA 1
ATOM 1636 C C . SER B 1 32 ? 1.025 38.375 -9.625 1 91.81 32 SER B C 1
ATOM 1638 O O . SER B 1 32 ? 1.647 38.094 -8.602 1 91.81 32 SER B O 1
ATOM 1640 N N . SER B 1 33 ? -0.227 38.875 -9.602 1 90.81 33 SER B N 1
ATOM 1641 C CA . SER B 1 33 ? -0.927 39.156 -8.352 1 90.81 33 SER B CA 1
ATOM 1642 C C . SER B 1 33 ? -1.151 37.844 -7.566 1 90.81 33 SER B C 1
ATOM 1644 O O . SER B 1 33 ? -0.934 37.812 -6.355 1 90.81 33 SER B O 1
ATOM 1646 N N . LEU B 1 34 ? -1.579 36.781 -8.234 1 92.81 34 LEU B N 1
ATOM 1647 C CA . LEU B 1 34 ? -1.827 35.5 -7.594 1 92.81 34 LEU B CA 1
ATOM 1648 C C . LEU B 1 34 ? -0.534 34.906 -7.043 1 92.81 34 LEU B C 1
ATOM 1650 O O . LEU B 1 34 ? -0.519 34.375 -5.941 1 92.81 34 LEU B O 1
ATOM 1654 N N . SER B 1 35 ? 0.521 35.062 -7.828 1 92.31 35 SER B N 1
ATOM 1655 C CA . SER B 1 35 ? 1.826 34.562 -7.406 1 92.31 35 SER B CA 1
ATOM 1656 C C . SER B 1 35 ? 2.287 35.219 -6.121 1 92.31 35 SER B C 1
ATOM 1658 O O . SER B 1 35 ? 2.76 34.562 -5.195 1 92.31 35 SER B O 1
ATOM 1660 N N . LEU B 1 36 ? 2.143 36.531 -6.051 1 89.88 36 LEU B N 1
ATOM 1661 C CA . LEU B 1 36 ? 2.551 37.281 -4.871 1 89.88 36 LEU B CA 1
ATOM 1662 C C . LEU B 1 36 ? 1.723 36.906 -3.654 1 89.88 36 LEU B C 1
ATOM 1664 O O . LEU B 1 36 ? 2.246 36.812 -2.541 1 89.88 36 LEU B O 1
ATOM 1668 N N . ILE B 1 37 ? 0.45 36.594 -3.846 1 89.62 37 ILE B N 1
ATOM 1669 C CA . ILE B 1 37 ? -0.437 36.156 -2.773 1 89.62 37 ILE B CA 1
ATOM 1670 C C . ILE B 1 37 ? 0.008 34.812 -2.258 1 89.62 37 ILE B C 1
ATOM 1672 O O . ILE B 1 37 ? 0.178 34.625 -1.051 1 89.62 37 ILE B O 1
ATOM 1676 N N . GLU B 1 38 ? 0.205 33.906 -3.184 1 89.75 38 GLU B N 1
ATOM 1677 C CA . GLU B 1 38 ? 0.572 32.531 -2.789 1 89.75 38 GLU B CA 1
ATOM 1678 C C . GLU B 1 38 ? 1.935 32.5 -2.104 1 89.75 38 GLU B C 1
ATOM 1680 O O . GLU B 1 38 ? 2.209 31.625 -1.287 1 89.75 38 GLU B O 1
ATOM 1685 N N . GLN B 1 39 ? 2.836 33.469 -2.432 1 84.31 39 GLN B N 1
ATOM 1686 C CA . GLN B 1 39 ? 4.164 33.562 -1.837 1 84.31 39 GLN B CA 1
ATOM 1687 C C . GLN B 1 39 ? 4.121 34.281 -0.494 1 84.31 39 GLN B C 1
ATOM 1689 O O . GLN B 1 39 ? 5.137 34.375 0.195 1 84.31 39 GLN B O 1
ATOM 1694 N N . GLY B 1 40 ? 3.025 34.75 -0.188 1 83.25 40 GLY B N 1
ATOM 1695 C CA . GLY B 1 40 ? 2.869 35.438 1.076 1 83.25 40 GLY B CA 1
ATOM 1696 C C . GLY B 1 40 ? 3.379 36.875 1.034 1 83.25 40 GLY B C 1
ATOM 1697 O O . GLY B 1 40 ? 3.479 37.531 2.07 1 83.25 40 GLY B O 1
ATOM 1698 N N . LYS B 1 41 ? 3.695 37.281 -0.049 1 85.25 41 LYS B N 1
ATOM 1699 C CA . LYS B 1 41 ? 4.234 38.656 -0.184 1 85.25 41 LYS B CA 1
ATOM 1700 C C . LYS B 1 41 ? 3.119 39.688 -0.147 1 85.25 41 LYS B C 1
ATOM 1702 O O . LYS B 1 41 ? 3.344 40.844 0.252 1 85.25 41 LYS B O 1
ATOM 1707 N N . VAL B 1 42 ? 1.918 39.375 -0.699 1 85.56 42 VAL B N 1
ATOM 1708 C CA . VAL B 1 42 ? 0.732 40.219 -0.64 1 85.56 42 VAL B CA 1
ATOM 1709 C C . VAL B 1 42 ? -0.396 39.469 0.077 1 85.56 42 VAL B C 1
ATOM 1711 O O . VAL B 1 42 ? -0.667 38.312 -0.215 1 85.56 42 VAL B O 1
ATOM 1714 N N . SER B 1 43 ? -0.934 40.031 1.072 1 84 43 SER B N 1
ATOM 1715 C CA . SER B 1 43 ? -2.117 39.469 1.719 1 84 43 SER B CA 1
ATOM 1716 C C . SER B 1 43 ? -3.393 39.906 1.006 1 84 43 SER B C 1
ATOM 1718 O O . SER B 1 43 ? -3.654 41.125 0.865 1 84 43 SER B O 1
ATOM 1720 N N . PRO B 1 44 ? -4.105 38.938 0.537 1 85 44 PRO B N 1
ATOM 1721 C CA . PRO B 1 44 ? -5.332 39.312 -0.164 1 85 44 PRO B CA 1
ATOM 1722 C C . PRO B 1 44 ? -6.406 39.844 0.78 1 85 44 PRO B C 1
ATOM 1724 O O . PRO B 1 44 ? -6.422 39.5 1.963 1 85 44 PRO B O 1
ATOM 1727 N N . SER B 1 45 ? -7.203 40.812 0.204 1 81.5 45 SER B N 1
ATOM 1728 C CA . SER B 1 45 ? -8.43 41.219 0.896 1 81.5 45 SER B CA 1
ATOM 1729 C C . SER B 1 45 ? -9.438 40.062 0.904 1 81.5 45 SER B C 1
ATOM 1731 O O . SER B 1 45 ? -9.305 39.094 0.13 1 81.5 45 SER B O 1
ATOM 1733 N N . VAL B 1 46 ? -10.344 40.094 1.826 1 78.62 46 VAL B N 1
ATOM 1734 C CA . VAL B 1 46 ? -11.391 39.062 1.9 1 78.62 46 VAL B CA 1
ATOM 1735 C C . VAL B 1 46 ? -12.141 39 0.571 1 78.62 46 VAL B C 1
ATOM 1737 O O . VAL B 1 46 ? -12.453 37.906 0.087 1 78.62 46 VAL B O 1
ATOM 1740 N N . SER B 1 47 ? -12.383 40.156 -0.022 1 83.12 47 SER B N 1
ATOM 1741 C CA . SER B 1 47 ? -13.078 40.219 -1.305 1 83.12 47 SER B CA 1
ATOM 1742 C C . SER B 1 47 ? -12.234 39.594 -2.41 1 83.12 47 SER B C 1
ATOM 1744 O O . SER B 1 47 ? -12.766 38.844 -3.258 1 83.12 47 SER B O 1
ATOM 1746 N N . SER B 1 48 ? -10.953 39.938 -2.432 1 84.12 48 SER B N 1
ATOM 1747 C CA . SER B 1 48 ? -10.055 39.344 -3.418 1 84.12 48 SER B CA 1
ATOM 1748 C C . SER B 1 48 ? -9.945 37.812 -3.227 1 84.12 48 SER B C 1
ATOM 1750 O O . SER B 1 48 ? -9.961 37.062 -4.199 1 84.12 48 SER B O 1
ATOM 1752 N N . LEU B 1 49 ? -9.867 37.375 -1.983 1 87.31 49 LEU B N 1
ATOM 1753 C CA . LEU B 1 49 ? -9.82 35.938 -1.687 1 87.31 49 LEU B CA 1
ATOM 1754 C C . LEU B 1 49 ? -11.117 35.25 -2.109 1 87.31 49 LEU B C 1
ATOM 1756 O O . LEU B 1 49 ? -11.086 34.156 -2.693 1 87.31 49 LEU B O 1
ATOM 1760 N N . LYS B 1 50 ? -12.227 35.844 -1.774 1 84.62 50 LYS B N 1
ATOM 1761 C CA . LYS B 1 50 ? -13.516 35.281 -2.178 1 84.62 50 LYS B CA 1
ATOM 1762 C C . LYS B 1 50 ? -13.594 35.125 -3.693 1 84.62 50 LYS B C 1
ATOM 1764 O O . LYS B 1 50 ? -14.07 34.094 -4.184 1 84.62 50 LYS B O 1
ATOM 1769 N N . LYS B 1 51 ? -13.148 36.062 -4.426 1 86.62 51 LYS B N 1
ATOM 1770 C CA . LYS B 1 51 ? -13.141 36 -5.883 1 86.62 51 LYS B CA 1
ATOM 1771 C C . LYS B 1 51 ? -12.328 34.781 -6.367 1 86.62 51 LYS B C 1
ATOM 1773 O O . LYS B 1 51 ? -12.742 34.062 -7.273 1 86.62 51 LYS B O 1
ATOM 1778 N N . ILE B 1 52 ? -11.164 34.656 -5.773 1 89.19 52 ILE B N 1
ATOM 1779 C CA . ILE B 1 52 ? -10.289 33.562 -6.137 1 89.19 52 ILE B CA 1
ATOM 1780 C C . ILE B 1 52 ? -10.961 32.25 -5.789 1 89.19 52 ILE B C 1
ATOM 1782 O O . ILE B 1 52 ? -10.961 31.297 -6.594 1 89.19 52 ILE B O 1
ATOM 1786 N N . LEU B 1 53 ? -11.523 32.125 -4.625 1 86.81 53 LEU B N 1
ATOM 1787 C CA . LEU B 1 53 ? -12.109 30.875 -4.129 1 86.81 53 LEU B CA 1
ATOM 1788 C C . LEU B 1 53 ? -13.383 30.547 -4.898 1 86.81 53 LEU B C 1
ATOM 1790 O O . LEU B 1 53 ? -13.727 29.359 -5.039 1 86.81 53 LEU B O 1
ATOM 1794 N N . ASP B 1 54 ? -14.055 31.578 -5.426 1 84.38 54 ASP B N 1
ATOM 1795 C CA . ASP B 1 54 ? -15.234 31.359 -6.258 1 84.38 54 ASP B CA 1
ATOM 1796 C C . ASP B 1 54 ? -14.867 30.578 -7.527 1 84.38 54 ASP B C 1
ATOM 1798 O O . ASP B 1 54 ? -15.695 29.844 -8.07 1 84.38 54 ASP B O 1
ATOM 1802 N N . ALA B 1 55 ? -13.68 30.734 -7.898 1 84.12 55 ALA B N 1
ATOM 1803 C CA . ALA B 1 55 ? -13.211 30.031 -9.086 1 84.12 55 ALA B CA 1
ATOM 1804 C C . ALA B 1 55 ? -12.922 28.562 -8.766 1 84.12 55 ALA B C 1
ATOM 1806 O O . ALA B 1 55 ? -12.844 27.719 -9.664 1 84.12 55 ALA B O 1
ATOM 1807 N N . ILE B 1 56 ? -12.711 28.172 -7.516 1 77.44 56 ILE B N 1
ATOM 1808 C CA . ILE B 1 56 ? -12.406 26.828 -6.996 1 77.44 56 ILE B CA 1
ATOM 1809 C C . ILE B 1 56 ? -13.562 26.344 -6.129 1 77.44 56 ILE B C 1
ATOM 1811 O O . ILE B 1 56 ? -13.398 25.422 -5.328 1 77.44 56 ILE B O 1
ATOM 1815 N N . PRO B 1 57 ? -14.859 26.766 -6.543 1 74.94 57 PRO B N 1
ATOM 1816 C CA . PRO B 1 57 ? -16.094 26.703 -5.762 1 74.94 57 PRO B CA 1
ATOM 1817 C C . PRO B 1 57 ? -15.859 26.328 -4.297 1 74.94 57 PRO B C 1
ATOM 1819 O O . PRO B 1 57 ? -16.234 25.234 -3.863 1 74.94 57 PRO B O 1
ATOM 1822 N N . MET B 1 58 ? -15.148 27.125 -3.562 1 76.69 58 MET B N 1
ATOM 1823 C CA . MET B 1 58 ? -14.922 26.984 -2.127 1 76.69 58 MET B CA 1
ATOM 1824 C C . MET B 1 58 ? -15.289 28.266 -1.392 1 76.69 58 MET B C 1
ATOM 1826 O O . MET B 1 58 ? -14.984 29.359 -1.862 1 76.69 58 MET B O 1
ATOM 1830 N N . SER B 1 59 ? -16.031 28.172 -0.297 1 76.25 59 SER B N 1
ATOM 1831 C CA . SER B 1 59 ? -16.344 29.344 0.519 1 76.25 59 SER B CA 1
ATOM 1832 C C . SER B 1 59 ? -15.141 29.797 1.327 1 76.25 59 SER B C 1
ATOM 1834 O O . SER B 1 59 ? -14.211 29.031 1.562 1 76.25 59 SER B O 1
ATOM 1836 N N . VAL B 1 60 ? -15.148 31 1.673 1 76.75 60 VAL B N 1
ATOM 1837 C CA . VAL B 1 60 ? -14.102 31.547 2.521 1 76.75 60 VAL B CA 1
ATOM 1838 C C . VAL B 1 60 ? -14.047 30.781 3.842 1 76.75 60 VAL B C 1
ATOM 1840 O O . VAL B 1 60 ? -12.961 30.5 4.352 1 76.75 60 VAL B O 1
ATOM 1843 N N . GLY B 1 61 ? -15.172 30.484 4.344 1 71.44 61 GLY B N 1
ATOM 1844 C CA . GLY B 1 61 ? -15.227 29.703 5.562 1 71.44 61 GLY B CA 1
ATOM 1845 C C . GLY B 1 61 ? -14.547 28.344 5.426 1 71.44 61 GLY B C 1
ATOM 1846 O O . GLY B 1 61 ? -13.734 27.969 6.27 1 71.44 61 GLY B O 1
ATOM 1847 N N . ASP B 1 62 ? -14.93 27.641 4.344 1 71.19 62 ASP B N 1
ATOM 1848 C CA . ASP B 1 62 ? -14.336 26.328 4.082 1 71.19 62 ASP B CA 1
ATOM 1849 C C . ASP B 1 62 ? -12.82 26.453 3.918 1 71.19 62 ASP B C 1
ATOM 1851 O O . ASP B 1 62 ? -12.078 25.562 4.359 1 71.19 62 ASP B O 1
ATOM 1855 N N . PHE B 1 63 ? -12.477 27.484 3.305 1 75.75 63 PHE B N 1
ATOM 1856 C CA . PHE B 1 63 ? -11.062 27.703 3.053 1 75.75 63 PHE B CA 1
ATOM 1857 C C . PHE B 1 63 ? -10.289 27.812 4.363 1 75.75 63 PHE B C 1
ATOM 1859 O O . PHE B 1 63 ? -9.211 27.234 4.504 1 75.75 63 PHE B O 1
ATOM 1866 N N . PHE B 1 64 ? -10.883 28.609 5.258 1 67.06 64 PHE B N 1
ATOM 1867 C CA . PHE B 1 64 ? -10.148 28.844 6.5 1 67.06 64 PHE B CA 1
ATOM 1868 C C . PHE B 1 64 ? -10.328 27.672 7.453 1 67.06 64 PHE B C 1
ATOM 1870 O O . PHE B 1 64 ? -9.555 27.5 8.398 1 67.06 64 PHE B O 1
ATOM 1877 N N . THR B 1 65 ? -11.406 27 7.125 1 57.91 65 THR B N 1
ATOM 1878 C CA . THR B 1 65 ? -11.617 25.875 8.023 1 57.91 65 THR B CA 1
ATOM 1879 C C . THR B 1 65 ? -11.055 24.594 7.434 1 57.91 65 THR B C 1
ATOM 1881 O O . THR B 1 65 ? -11 23.562 8.109 1 57.91 65 THR B O 1
ATOM 1884 N N . MET B 1 66 ? -10.969 24.797 6.117 1 52.56 66 MET B N 1
ATOM 1885 C CA . MET B 1 66 ? -10.391 23.609 5.504 1 52.56 66 MET B CA 1
ATOM 1886 C C . MET B 1 66 ? -9.117 23.188 6.223 1 52.56 66 MET B C 1
ATOM 1888 O O . MET B 1 66 ? -8.281 24.031 6.555 1 52.56 66 MET B O 1
ATOM 1892 N N . ASP B 1 67 ? -9.18 22.328 6.98 1 49.28 67 ASP B N 1
ATOM 1893 C CA . ASP B 1 67 ? -7.984 21.812 7.637 1 49.28 67 ASP B CA 1
ATOM 1894 C C . ASP B 1 67 ? -6.941 21.375 6.613 1 49.28 67 ASP B C 1
ATOM 1896 O O . ASP B 1 67 ? -6.93 20.219 6.184 1 49.28 67 ASP B O 1
ATOM 1900 N N . LEU B 1 68 ? -6.465 22.406 5.895 1 49.75 68 LEU B N 1
ATOM 1901 C CA . LEU B 1 68 ? -5.348 22.109 5.008 1 49.75 68 LEU B CA 1
ATOM 1902 C C . LEU B 1 68 ? -4.266 21.328 5.746 1 49.75 68 LEU B C 1
ATOM 1904 O O . LEU B 1 68 ? -3.51 20.578 5.129 1 49.75 68 LEU B O 1
ATOM 1908 N N . GLU B 1 69 ? -4.203 21.703 7.016 1 49.81 69 GLU B N 1
ATOM 1909 C CA . GLU B 1 69 ? -3.242 20.969 7.832 1 49.81 69 GLU B CA 1
ATOM 1910 C C . GLU B 1 69 ? -3.52 19.469 7.801 1 49.81 69 GLU B C 1
ATOM 1912 O O . GLU B 1 69 ? -2.59 18.672 7.812 1 49.81 69 GLU B O 1
ATOM 1917 N N . SER B 1 70 ? -4.82 19.297 7.828 1 52.09 70 SER B N 1
ATOM 1918 C CA . SER B 1 70 ? -5.203 17.891 7.867 1 52.09 70 SER B CA 1
ATOM 1919 C C . SER B 1 70 ? -4.875 17.188 6.551 1 52.09 70 SER B C 1
ATOM 1921 O O . SER B 1 70 ? -4.434 16.031 6.551 1 52.09 70 SER B O 1
ATOM 1923 N N . ARG B 1 71 ? -4.973 17.984 5.449 1 56.38 71 ARG B N 1
ATOM 1924 C CA . ARG B 1 71 ? -4.816 17.375 4.129 1 56.38 71 ARG B CA 1
ATOM 1925 C C . ARG B 1 71 ? -3.355 17.031 3.855 1 56.38 71 ARG B C 1
ATOM 1927 O O . ARG B 1 71 ? -3.061 16.141 3.057 1 56.38 71 ARG B O 1
ATOM 1934 N N . ASN B 1 72 ? -2.555 17.672 4.738 1 68.75 72 ASN B N 1
ATOM 1935 C CA . ASN B 1 72 ? -1.131 17.406 4.559 1 68.75 72 ASN B CA 1
ATOM 1936 C C . ASN B 1 72 ? -0.552 16.625 5.746 1 68.75 72 ASN B C 1
ATOM 1938 O O . ASN B 1 72 ? 0.666 16.578 5.922 1 68.75 72 ASN B O 1
ATOM 1942 N N . GLN B 1 73 ? -1.521 16.172 6.488 1 85.25 73 GLN B N 1
ATOM 1943 C CA . GLN B 1 73 ? -1.058 15.398 7.633 1 85.25 73 GLN B CA 1
ATOM 1944 C C . GLN B 1 73 ? -0.292 14.156 7.184 1 85.25 73 GLN B C 1
ATOM 1946 O O . GLN B 1 73 ? -0.753 13.422 6.309 1 85.25 73 GLN B O 1
ATOM 1951 N N . VAL B 1 74 ? 0.838 14.047 7.887 1 93.12 74 VAL B N 1
ATOM 1952 C CA . VAL B 1 74 ? 1.715 12.961 7.453 1 93.12 74 VAL B CA 1
ATOM 1953 C C . VAL B 1 74 ? 1.662 11.82 8.469 1 93.12 74 VAL B C 1
ATOM 1955 O O . VAL B 1 74 ? 1.761 10.648 8.094 1 93.12 74 VAL B O 1
ATOM 1958 N N . PHE B 1 75 ? 1.562 12.148 9.719 1 95.62 75 PHE B N 1
ATOM 1959 C CA . PHE B 1 75 ? 1.622 11.148 10.773 1 95.62 75 PHE B CA 1
ATOM 1960 C C . PHE B 1 75 ? 0.259 10.977 11.43 1 95.62 75 PHE B C 1
ATOM 1962 O O . PHE B 1 75 ? -0.47 11.953 11.625 1 95.62 75 PHE B O 1
ATOM 1969 N N . TYR B 1 76 ? -0.031 9.766 11.781 1 95.94 76 TYR B N 1
ATOM 1970 C CA . TYR B 1 76 ? -1.316 9.414 12.375 1 95.94 76 TYR B CA 1
ATOM 1971 C C . TYR B 1 76 ? -1.127 8.539 13.609 1 95.94 76 TYR B C 1
ATOM 1973 O O . TYR B 1 76 ? -0.373 7.566 13.57 1 95.94 76 TYR B O 1
ATOM 1981 N N . SER B 1 77 ? -1.851 8.906 14.68 1 96.31 77 SER B N 1
ATOM 1982 C CA . SER B 1 77 ? -1.987 7.957 15.773 1 96.31 77 SER B CA 1
ATOM 1983 C C . SER B 1 77 ? -3.025 6.883 15.453 1 96.31 77 SER B C 1
ATOM 1985 O O . SER B 1 77 ? -3.811 7.035 14.516 1 96.31 77 SER B O 1
ATOM 1987 N N . ALA B 1 78 ? -2.961 5.789 16.25 1 95.94 78 ALA B N 1
ATOM 1988 C CA . ALA B 1 78 ? -3.865 4.668 16 1 95.94 78 ALA B CA 1
ATOM 1989 C C . ALA B 1 78 ? -5.32 5.113 16.078 1 95.94 78 ALA B C 1
ATOM 1991 O O . ALA B 1 78 ? -6.164 4.645 15.312 1 95.94 78 ALA B O 1
ATOM 1992 N N . ASP B 1 79 ? -5.613 6.027 16.938 1 94.5 79 ASP B N 1
ATOM 1993 C CA . ASP B 1 79 ? -6.988 6.445 17.172 1 94.5 79 ASP B CA 1
ATOM 1994 C C . ASP B 1 79 ? -7.48 7.391 16.078 1 94.5 79 ASP B C 1
ATOM 1996 O O . ASP B 1 79 ? -8.68 7.641 15.969 1 94.5 79 ASP B O 1
ATOM 2000 N N . GLU B 1 80 ? -6.586 7.93 15.266 1 92.94 80 GLU B N 1
ATOM 2001 C CA . GLU B 1 80 ? -6.945 8.859 14.195 1 92.94 80 GLU B CA 1
ATOM 2002 C C . GLU B 1 80 ? -7.336 8.109 12.922 1 92.94 80 GLU B C 1
ATOM 2004 O O . GLU B 1 80 ? -7.836 8.711 11.969 1 92.94 80 GLU B O 1
ATOM 2009 N N . LEU B 1 81 ? -7.113 6.82 12.93 1 95.25 81 LEU B N 1
ATOM 2010 C CA . LEU B 1 81 ? -7.434 6.039 11.734 1 95.25 81 LEU B CA 1
ATOM 2011 C C . LEU B 1 81 ? -8.93 5.738 11.672 1 95.25 81 LEU B C 1
ATOM 2013 O O . LEU B 1 81 ? -9.484 5.125 12.586 1 95.25 81 LEU B O 1
ATOM 2017 N N . ALA B 1 82 ? -9.5 6.117 10.578 1 92.62 82 ALA B N 1
ATOM 2018 C CA . ALA B 1 82 ? -10.945 5.953 10.43 1 92.62 82 ALA B CA 1
ATOM 2019 C C . ALA B 1 82 ? -11.297 4.512 10.086 1 92.62 82 ALA B C 1
ATOM 2021 O O . ALA B 1 82 ? -10.648 3.889 9.242 1 92.62 82 ALA B O 1
ATOM 2022 N N . ASP B 1 83 ? -12.32 3.973 10.742 1 95.06 83 ASP B N 1
ATOM 2023 C CA . ASP B 1 83 ? -12.852 2.658 10.391 1 95.06 83 ASP B CA 1
ATOM 2024 C C . ASP B 1 83 ? -13.805 2.754 9.203 1 95.06 83 ASP B C 1
ATOM 2026 O O . ASP B 1 83 ? -14.898 3.312 9.328 1 95.06 83 ASP B O 1
ATOM 2030 N N . VAL B 1 84 ? -13.43 2.158 8.047 1 92.12 84 VAL B N 1
ATOM 2031 C CA . VAL B 1 84 ? -14.258 2.227 6.844 1 92.12 84 VAL B CA 1
ATOM 2032 C C . VAL B 1 84 ? -14.797 0.837 6.508 1 92.12 84 VAL B C 1
ATOM 2034 O O . VAL B 1 84 ? -15.203 0.581 5.375 1 92.12 84 VAL B O 1
ATOM 2037 N N . GLY B 1 85 ? -14.664 -0.156 7.465 1 91.31 85 GLY B N 1
ATOM 2038 C CA . GLY B 1 85 ? -15.156 -1.511 7.266 1 91.31 85 GLY B CA 1
ATOM 2039 C C . GLY B 1 85 ? -16.672 -1.604 7.262 1 91.31 85 GLY B C 1
ATOM 2040 O O . GLY B 1 85 ? -17.359 -0.618 7.535 1 91.31 85 GLY B O 1
ATOM 2041 N N . THR B 1 86 ? -17.125 -2.752 6.75 1 86.12 86 THR B N 1
ATOM 2042 C CA . THR B 1 86 ? -18.547 -3.055 6.742 1 86.12 86 THR B CA 1
ATOM 2043 C C . THR B 1 86 ? -18.844 -4.273 7.613 1 86.12 86 THR B C 1
ATOM 2045 O O . THR B 1 86 ? -18.062 -5.223 7.648 1 86.12 86 THR B O 1
ATOM 2048 N N . GLY B 1 87 ? -20.094 -4.246 8.242 1 91.44 87 GLY B N 1
ATOM 2049 C CA . GLY B 1 87 ? -20.422 -5.359 9.125 1 91.44 87 GLY B CA 1
ATOM 2050 C C . GLY B 1 87 ? -19.484 -5.469 10.312 1 91.44 87 GLY B C 1
ATOM 2051 O O . GLY B 1 87 ? -19.266 -4.484 11.023 1 91.44 87 GLY B O 1
ATOM 2052 N N . ASP B 1 88 ? -18.922 -6.734 10.5 1 95.81 88 ASP B N 1
ATOM 2053 C CA . ASP B 1 88 ? -18.078 -6.98 11.656 1 95.81 88 ASP B CA 1
ATOM 2054 C C . ASP B 1 88 ? -16.594 -6.73 11.336 1 95.81 88 ASP B C 1
ATOM 2056 O O . ASP B 1 88 ? -15.758 -6.711 12.227 1 95.81 88 ASP B O 1
ATOM 2060 N N . VAL B 1 89 ? -16.359 -6.555 10.078 1 97.19 89 VAL B N 1
ATOM 2061 C CA . VAL B 1 89 ? -14.977 -6.363 9.648 1 97.19 89 VAL B CA 1
ATOM 2062 C C . VAL B 1 89 ? -14.547 -4.926 9.938 1 97.19 89 VAL B C 1
ATOM 2064 O O . VAL B 1 89 ? -15.312 -3.982 9.711 1 97.19 89 VAL B O 1
ATOM 2067 N N . ILE B 1 90 ? -13.336 -4.742 10.469 1 97.5 90 ILE B N 1
ATOM 2068 C CA . ILE B 1 90 ? -12.766 -3.434 10.773 1 97.5 90 ILE B CA 1
ATOM 2069 C C . ILE B 1 90 ? -11.648 -3.117 9.781 1 97.5 90 ILE B C 1
ATOM 2071 O O . ILE B 1 90 ? -10.711 -3.898 9.625 1 97.5 90 ILE B O 1
ATOM 2075 N N . TYR B 1 91 ? -11.836 -1.977 9.023 1 96.62 91 TYR B N 1
ATOM 2076 C CA . TYR B 1 91 ? -10.805 -1.438 8.148 1 96.62 91 TYR B CA 1
ATOM 2077 C C . TYR B 1 91 ? -10.336 -0.069 8.625 1 96.62 91 TYR B C 1
ATOM 2079 O O . TYR B 1 91 ? -10.977 0.946 8.352 1 96.62 91 TYR B O 1
ATOM 2087 N N . LYS B 1 92 ? -9.227 -0.018 9.375 1 98.19 92 LYS B N 1
ATOM 2088 C CA . LYS B 1 92 ? -8.641 1.268 9.75 1 98.19 92 LYS B CA 1
ATOM 2089 C C . LYS B 1 92 ? -7.816 1.848 8.602 1 98.19 92 LYS B C 1
ATOM 2091 O O . LYS B 1 92 ? -6.754 1.323 8.266 1 98.19 92 LYS B O 1
ATOM 2096 N N . LEU B 1 93 ? -8.328 2.943 8.016 1 97 93 LEU B N 1
ATOM 2097 C CA . LEU B 1 93 ? -7.75 3.545 6.816 1 97 93 LEU B CA 1
ATOM 2098 C C . LEU B 1 93 ? -6.773 4.652 7.188 1 97 93 LEU B C 1
ATOM 2100 O O . LEU B 1 93 ? -7.129 5.59 7.902 1 97 93 LEU B O 1
ATOM 2104 N N . VAL B 1 94 ? -5.535 4.539 6.703 1 97.56 94 VAL B N 1
ATOM 2105 C CA . VAL B 1 94 ? -4.547 5.59 6.926 1 97.56 94 VAL B CA 1
ATOM 2106 C C . VAL B 1 94 ? -4.785 6.738 5.949 1 97.56 94 VAL B C 1
ATOM 2108 O O . VAL B 1 94 ? -4.906 6.52 4.742 1 97.56 94 VAL B O 1
ATOM 2111 N N . GLY B 1 95 ? -4.879 7.949 6.426 1 94.19 95 GLY B N 1
ATOM 2112 C CA . GLY B 1 95 ? -4.992 9.133 5.59 1 94.19 95 GLY B CA 1
ATOM 2113 C C . GLY B 1 95 ? -6.391 9.359 5.059 1 94.19 95 GLY B C 1
ATOM 2114 O O . GLY B 1 95 ? -6.566 9.844 3.936 1 94.19 95 GLY B O 1
ATOM 2115 N N . ALA B 1 96 ? -7.398 8.938 5.812 1 90.56 96 ALA B N 1
ATOM 2116 C CA . ALA B 1 96 ? -8.781 9.094 5.379 1 90.56 96 ALA B CA 1
ATOM 2117 C C . ALA B 1 96 ? -9.141 10.57 5.199 1 90.56 96 ALA B C 1
ATOM 2119 O O . ALA B 1 96 ? -10.039 10.906 4.43 1 90.56 96 ALA B O 1
ATOM 2120 N N . ASN B 1 97 ? -8.469 11.406 5.82 1 85.81 97 ASN B N 1
ATOM 2121 C CA . ASN B 1 97 ? -8.766 12.836 5.805 1 85.81 97 ASN B CA 1
ATOM 2122 C C . ASN B 1 97 ? -8.078 13.539 4.641 1 85.81 97 ASN B C 1
ATOM 2124 O O . ASN B 1 97 ? -8.234 14.75 4.461 1 85.81 97 ASN B O 1
ATOM 2128 N N . ARG B 1 98 ? -7.277 12.828 3.941 1 85.38 98 ARG B N 1
ATOM 2129 C CA . ARG B 1 98 ? -6.57 13.414 2.809 1 85.38 98 ARG B CA 1
ATOM 2130 C C . ARG B 1 98 ? -7.516 13.648 1.636 1 85.38 98 ARG B C 1
ATOM 2132 O O . ARG B 1 98 ? -8.414 12.844 1.382 1 85.38 98 ARG B O 1
ATOM 2139 N N . ALA B 1 99 ? -7.246 14.727 0.982 1 72.5 99 ALA B N 1
ATOM 2140 C CA . ALA B 1 99 ? -8.078 15.078 -0.162 1 72.5 99 ALA B CA 1
ATOM 2141 C C . ALA B 1 99 ? -7.922 14.062 -1.292 1 72.5 99 ALA B C 1
ATOM 2143 O O . ALA B 1 99 ? -8.891 13.742 -1.985 1 72.5 99 ALA B O 1
ATOM 2144 N N . SER B 1 100 ? -6.738 13.648 -1.491 1 79.25 100 SER B N 1
ATOM 2145 C CA . SER B 1 100 ? -6.438 12.656 -2.518 1 79.25 100 SER B CA 1
ATOM 2146 C C . SER B 1 100 ? -5.469 11.602 -1.998 1 79.25 100 SER B C 1
ATOM 2148 O O . SER B 1 100 ? -4.574 11.906 -1.205 1 79.25 100 SER B O 1
ATOM 2150 N N . ARG B 1 101 ? -5.773 10.375 -2.375 1 89.38 101 ARG B N 1
ATOM 2151 C CA . ARG B 1 101 ? -4.922 9.242 -2.031 1 89.38 101 ARG B CA 1
ATOM 2152 C C . ARG B 1 101 ? -4.711 8.328 -3.234 1 89.38 101 ARG B C 1
ATOM 2154 O O . ARG B 1 101 ? -5.672 7.945 -3.908 1 89.38 101 ARG B O 1
ATOM 2161 N N . ALA B 1 102 ? -3.475 8.039 -3.498 1 92 102 ALA B N 1
ATOM 2162 C CA . ALA B 1 102 ? -3.188 7.023 -4.508 1 92 102 ALA B CA 1
ATOM 2163 C C . ALA B 1 102 ? -3.275 5.621 -3.914 1 92 102 ALA B C 1
ATOM 2165 O O . ALA B 1 102 ? -3.492 4.645 -4.637 1 92 102 ALA B O 1
ATOM 2166 N N . LEU B 1 103 ? -3.123 5.531 -2.574 1 96.81 103 LEU B N 1
ATOM 2167 C CA . LEU B 1 103 ? -3.105 4.262 -1.855 1 96.81 103 LEU B CA 1
ATOM 2168 C C . LEU B 1 103 ? -4.27 4.176 -0.875 1 96.81 103 LEU B C 1
ATOM 2170 O O . LEU B 1 103 ? -4.586 5.152 -0.193 1 96.81 103 LEU B O 1
ATOM 2174 N N . ALA B 1 104 ? -4.914 3.053 -0.896 1 97.44 104 ALA B N 1
ATOM 2175 C CA . ALA B 1 104 ? -5.738 2.666 0.247 1 97.44 104 ALA B CA 1
ATOM 2176 C C . ALA B 1 104 ? -4.992 1.7 1.161 1 97.44 104 ALA B C 1
ATOM 2178 O O . ALA B 1 104 ? -5.027 0.485 0.952 1 97.44 104 ALA B O 1
ATOM 2179 N N . PHE B 1 105 ? -4.305 2.258 2.178 1 98.56 105 PHE B N 1
ATOM 2180 C CA . PHE B 1 105 ? -3.529 1.502 3.152 1 98.56 105 PHE B CA 1
ATOM 2181 C C . PHE B 1 105 ? -4.34 1.264 4.422 1 98.56 105 PHE B C 1
ATOM 2183 O O . PHE B 1 105 ? -4.727 2.215 5.105 1 98.56 105 PHE B O 1
ATOM 2190 N N . MET B 1 106 ? -4.5 -0.038 4.785 1 98.56 106 MET B N 1
ATOM 2191 C CA . MET B 1 106 ? -5.461 -0.335 5.844 1 98.56 106 MET B CA 1
ATOM 2192 C C . MET B 1 106 ? -4.895 -1.358 6.82 1 98.56 106 MET B C 1
ATOM 2194 O O . MET B 1 106 ? -4.168 -2.271 6.422 1 98.56 106 MET B O 1
ATOM 2198 N N . ILE B 1 107 ? -5.195 -1.162 8.078 1 98.75 107 ILE B N 1
ATOM 2199 C CA . ILE B 1 107 ? -5.062 -2.195 9.102 1 98.75 107 ILE B CA 1
ATOM 2200 C C . ILE B 1 107 ? -6.41 -2.875 9.32 1 98.75 107 ILE B C 1
ATOM 2202 O O . ILE B 1 107 ? -7.359 -2.246 9.805 1 98.75 107 ILE B O 1
ATOM 2206 N N . GLU B 1 108 ? -6.473 -4.156 8.977 1 98.5 108 GLU B N 1
ATOM 2207 C CA . GLU B 1 108 ? -7.758 -4.855 8.977 1 98.5 108 GLU B CA 1
ATOM 2208 C C . GLU B 1 108 ? -7.855 -5.832 10.141 1 98.5 108 GLU B C 1
ATOM 2210 O O . GLU B 1 108 ? -6.875 -6.492 10.492 1 98.5 108 GLU B O 1
ATOM 2215 N N . THR B 1 109 ? -9.039 -5.926 10.688 1 98.81 109 THR B N 1
ATOM 2216 C CA . THR B 1 109 ? -9.359 -6.938 11.688 1 98.81 109 THR B CA 1
ATOM 2217 C C . THR B 1 109 ? -10.625 -7.695 11.305 1 98.81 109 THR B C 1
ATOM 2219 O O . THR B 1 109 ? -11.656 -7.086 10.992 1 98.81 109 THR B O 1
ATOM 2222 N N . TYR B 1 110 ? -10.492 -9.008 11.281 1 98.62 110 TYR B N 1
ATOM 2223 C CA . TYR B 1 110 ? -11.609 -9.914 11.086 1 98.62 110 TYR B CA 1
ATOM 2224 C C . TYR B 1 110 ? -11.914 -10.688 12.359 1 98.62 110 TYR B C 1
ATOM 2226 O O . TYR B 1 110 ? -11.188 -11.617 12.719 1 98.62 110 TYR B O 1
ATOM 2234 N N . PRO B 1 111 ? -13 -10.289 13.062 1 98.5 111 PRO B N 1
ATOM 2235 C CA . PRO B 1 111 ? -13.406 -11.125 14.195 1 98.5 111 PRO B CA 1
ATOM 2236 C C . PRO B 1 111 ? -13.734 -12.562 13.789 1 98.5 111 PRO B C 1
ATOM 2238 O O . PRO B 1 111 ? -13.836 -12.859 12.594 1 98.5 111 PRO B O 1
ATOM 2241 N N . PRO B 1 112 ? -13.859 -13.453 14.836 1 98.31 112 PRO B N 1
ATOM 2242 C CA . PRO B 1 112 ? -14.242 -14.828 14.516 1 98.31 112 PRO B CA 1
ATOM 2243 C C . PRO B 1 112 ? -15.492 -14.906 13.648 1 98.31 112 PRO B C 1
ATOM 2245 O O . PRO B 1 112 ? -16.484 -14.219 13.922 1 98.31 112 PRO B O 1
ATOM 2248 N N . ASP B 1 113 ? -15.391 -15.594 12.539 1 96.5 113 ASP B N 1
ATOM 2249 C CA . ASP B 1 113 ? -16.484 -15.93 11.625 1 96.5 113 ASP B CA 1
ATOM 2250 C C . ASP B 1 113 ? -16.859 -14.734 10.758 1 96.5 113 ASP B C 1
ATOM 2252 O O . ASP B 1 113 ? -17.875 -14.773 10.039 1 96.5 113 ASP B O 1
ATOM 2256 N N . ALA B 1 114 ? -16.078 -13.68 10.828 1 97.69 114 ALA B N 1
ATOM 2257 C CA . ALA B 1 114 ? -16.344 -12.523 9.977 1 97.69 114 ALA B CA 1
ATOM 2258 C C . ALA B 1 114 ? -15.844 -12.75 8.555 1 97.69 114 ALA B C 1
ATOM 2260 O O . ALA B 1 114 ? -14.883 -13.5 8.352 1 97.69 114 ALA B O 1
ATOM 2261 N N . ASP B 1 115 ? -16.484 -12.125 7.609 1 97 115 ASP B N 1
ATOM 2262 C CA . ASP B 1 115 ? -16.078 -12.227 6.207 1 97 115 ASP B CA 1
ATOM 2263 C C . ASP B 1 115 ? -16.531 -11 5.414 1 97 115 ASP B C 1
ATOM 2265 O O . ASP B 1 115 ? -17.188 -10.109 5.961 1 97 115 ASP B O 1
ATOM 2269 N N . THR B 1 116 ? -16.109 -10.93 4.098 1 95.88 116 THR B N 1
ATOM 2270 C CA . THR B 1 116 ? -16.438 -9.781 3.262 1 95.88 116 THR B CA 1
ATOM 2271 C C . THR B 1 116 ? -17.75 -10.023 2.516 1 95.88 116 THR B C 1
ATOM 2273 O O . THR B 1 116 ? -18.078 -9.297 1.573 1 95.88 116 THR B O 1
ATOM 2276 N N . GLY B 1 117 ? -18.562 -10.961 2.902 1 91.12 117 GLY B N 1
ATOM 2277 C CA . GLY B 1 117 ? -19.828 -11.289 2.262 1 91.12 117 GLY B CA 1
ATOM 2278 C C . GLY B 1 117 ? -19.75 -12.523 1.384 1 91.12 117 GLY B C 1
ATOM 2279 O O . GLY B 1 117 ? -18.656 -12.938 0.981 1 91.12 117 GLY B O 1
ATOM 2280 N N . ARG B 1 118 ? -20.812 -13.125 1.078 1 84.88 118 ARG B N 1
ATOM 2281 C CA . ARG B 1 118 ? -20.859 -14.328 0.261 1 84.88 118 ARG B CA 1
ATOM 2282 C C . ARG B 1 118 ? -20.547 -14.016 -1.2 1 84.88 118 ARG B C 1
ATOM 2284 O O . ARG B 1 118 ? -19.938 -14.828 -1.897 1 84.88 118 ARG B O 1
ATOM 2291 N N . GLU B 1 119 ? -21 -12.828 -1.575 1 90 119 GLU B N 1
ATOM 2292 C CA . GLU B 1 119 ? -20.672 -12.406 -2.934 1 90 119 GLU B CA 1
ATOM 2293 C C . GLU B 1 119 ? -19.234 -11.891 -3.021 1 90 119 GLU B C 1
ATOM 2295 O O . GLU B 1 119 ? -18.828 -11.031 -2.234 1 90 119 GLU B O 1
ATOM 2300 N N . MET B 1 120 ? -18.547 -12.43 -3.99 1 88.94 120 MET B N 1
ATOM 2301 C CA . MET B 1 120 ? -17.156 -12.016 -4.16 1 88.94 120 MET B CA 1
ATOM 2302 C C . MET B 1 120 ? -17.062 -10.594 -4.707 1 88.94 120 MET B C 1
ATOM 2304 O O . MET B 1 120 ? -17.906 -10.188 -5.52 1 88.94 120 MET B O 1
ATOM 2308 N N . ILE B 1 121 ? -16.062 -9.891 -4.242 1 90.31 121 ILE B N 1
ATOM 2309 C CA . ILE B 1 121 ? -15.867 -8.484 -4.59 1 90.31 121 ILE B CA 1
ATOM 2310 C C . ILE B 1 121 ? -14.898 -8.383 -5.762 1 90.31 121 ILE B C 1
ATOM 2312 O O . ILE B 1 121 ? -13.953 -9.164 -5.867 1 90.31 121 ILE B O 1
ATOM 2316 N N . ALA B 1 122 ? -15.172 -7.488 -6.641 1 86.81 122 ALA B N 1
ATOM 2317 C CA . ALA B 1 122 ? -14.242 -7.137 -7.711 1 86.81 122 ALA B CA 1
ATOM 2318 C C . ALA B 1 122 ? -14.219 -5.629 -7.941 1 86.81 122 ALA B C 1
ATOM 2320 O O . ALA B 1 122 ? -15.266 -4.973 -7.926 1 86.81 122 ALA B O 1
ATOM 2321 N N . HIS B 1 123 ? -13.109 -5.039 -8.039 1 86.56 123 HIS B N 1
ATOM 2322 C CA . HIS B 1 123 ? -12.914 -3.631 -8.359 1 86.56 123 HIS B CA 1
ATOM 2323 C C . HIS B 1 123 ? -11.578 -3.402 -9.055 1 86.56 123 HIS B C 1
ATOM 2325 O O . HIS B 1 123 ? -10.695 -4.262 -9.008 1 86.56 123 HIS B O 1
ATOM 2331 N N . GLN B 1 124 ? -11.422 -2.33 -9.688 1 85.31 124 GLN B N 1
ATOM 2332 C CA . GLN B 1 124 ? -10.219 -2.033 -10.461 1 85.31 124 GLN B CA 1
ATOM 2333 C C . GLN B 1 124 ? -9.023 -1.816 -9.547 1 85.31 124 GLN B C 1
ATOM 2335 O O . GLN B 1 124 ? -9.125 -1.117 -8.531 1 85.31 124 GLN B O 1
ATOM 2340 N N . GLY B 1 125 ? -7.922 -2.527 -9.969 1 91 125 GLY B N 1
ATOM 2341 C CA . GLY B 1 125 ? -6.68 -2.209 -9.281 1 91 125 GLY B CA 1
ATOM 2342 C C . GLY B 1 125 ? -5.883 -3.439 -8.891 1 91 125 GLY B C 1
ATOM 2343 O O . GLY B 1 125 ? -5.98 -4.484 -9.539 1 91 125 GLY B O 1
ATOM 2344 N N . GLU B 1 126 ? -4.938 -3.219 -8.016 1 94.19 126 GLU B N 1
ATOM 2345 C CA . GLU B 1 126 ? -4.129 -4.262 -7.387 1 94.19 126 GLU B CA 1
ATOM 2346 C C . GLU B 1 126 ? -4.133 -4.129 -5.867 1 94.19 126 GLU B C 1
ATOM 2348 O O . GLU B 1 126 ? -4.316 -3.033 -5.336 1 94.19 126 GLU B O 1
ATOM 2353 N N . GLU B 1 127 ? -3.977 -5.25 -5.25 1 97.19 127 GLU B N 1
ATOM 2354 C CA . GLU B 1 127 ? -3.945 -5.289 -3.791 1 97.19 127 GLU B CA 1
ATOM 2355 C C . GLU B 1 127 ? -2.875 -6.254 -3.285 1 97.19 127 GLU B C 1
ATOM 2357 O O . GLU B 1 127 ? -2.662 -7.316 -3.873 1 97.19 127 GLU B O 1
ATOM 2362 N N . ALA B 1 128 ? -2.178 -5.855 -2.268 1 98.44 128 ALA B N 1
ATOM 2363 C CA . ALA B 1 128 ? -1.237 -6.699 -1.538 1 98.44 128 ALA B CA 1
ATOM 2364 C C . ALA B 1 128 ? -1.482 -6.621 -0.034 1 98.44 128 ALA B C 1
ATOM 2366 O O . ALA B 1 128 ? -2.086 -5.66 0.454 1 98.44 128 ALA B O 1
ATOM 2367 N N . GLY B 1 129 ? -1.05 -7.633 0.696 1 98.75 129 GLY B N 1
ATOM 2368 C CA . GLY B 1 129 ? -1.215 -7.645 2.141 1 98.75 129 GLY B CA 1
ATOM 2369 C C . GLY B 1 129 ? -0.413 -8.734 2.824 1 98.75 129 GLY B C 1
ATOM 2370 O O . GLY B 1 129 ? 0.212 -9.562 2.158 1 98.75 129 GLY B O 1
ATOM 2371 N N . VAL B 1 130 ? -0.398 -8.656 4.164 1 98.88 130 VAL B N 1
ATOM 2372 C CA . VAL B 1 130 ? 0.308 -9.633 4.984 1 98.88 130 VAL B CA 1
ATOM 2373 C C . VAL B 1 130 ? -0.47 -9.883 6.273 1 98.88 130 VAL B C 1
ATOM 2375 O O . VAL B 1 130 ? -1.029 -8.953 6.859 1 98.88 130 VAL B O 1
ATOM 2378 N N . VAL B 1 131 ? -0.478 -11.172 6.723 1 98.88 131 VAL B N 1
ATOM 2379 C CA . VAL B 1 131 ? -1.156 -11.539 7.965 1 98.88 131 VAL B CA 1
ATOM 2380 C C . VAL B 1 131 ? -0.249 -11.242 9.156 1 98.88 131 VAL B C 1
ATOM 2382 O O . VAL B 1 131 ? 0.912 -11.656 9.18 1 98.88 131 VAL B O 1
ATOM 2385 N N . LEU B 1 132 ? -0.818 -10.5 10.125 1 98.62 132 LEU B N 1
ATOM 2386 C CA . LEU B 1 132 ? -0.06 -10.133 11.312 1 98.62 132 LEU B CA 1
ATOM 2387 C C . LEU B 1 132 ? -0.378 -11.062 12.477 1 98.62 132 LEU B C 1
ATOM 2389 O O . LEU B 1 132 ? 0.496 -11.367 13.289 1 98.62 132 LEU B O 1
ATOM 2393 N N . GLU B 1 133 ? -1.607 -11.383 12.633 1 98.25 133 GLU B N 1
ATOM 2394 C CA . GLU B 1 133 ? -2.131 -12.227 13.703 1 98.25 133 GLU B CA 1
ATOM 2395 C C . GLU B 1 133 ? -3.27 -13.109 13.195 1 98.25 133 GLU B C 1
ATOM 2397 O O . GLU B 1 133 ? -4.062 -12.688 12.359 1 98.25 133 GLU B O 1
ATOM 2402 N N . GLY B 1 134 ? -3.314 -14.336 13.781 1 98.19 134 GLY B N 1
ATOM 2403 C CA . GLY B 1 134 ? -4.398 -15.234 13.43 1 98.19 134 GLY B CA 1
ATOM 2404 C C . GLY B 1 134 ? -4.258 -15.828 12.039 1 98.19 134 GLY B C 1
ATOM 2405 O O . GLY B 1 134 ? -3.143 -16.047 11.57 1 98.19 134 GLY B O 1
ATOM 2406 N N . GLN B 1 135 ? -5.469 -16.25 11.539 1 98.31 135 GLN B N 1
ATOM 2407 C CA . GLN B 1 135 ? -5.523 -16.844 10.203 1 98.31 135 GLN B CA 1
ATOM 2408 C C . GLN B 1 135 ? -6.688 -16.281 9.398 1 98.31 135 GLN B C 1
ATOM 2410 O O . GLN B 1 135 ? -7.688 -15.836 9.969 1 98.31 135 GLN B O 1
ATOM 2415 N N . ILE B 1 136 ? -6.523 -16.328 8.07 1 98.69 136 ILE B N 1
ATOM 2416 C CA . ILE B 1 136 ? -7.586 -15.844 7.195 1 98.69 136 ILE B CA 1
ATOM 2417 C C . ILE B 1 136 ? -7.633 -16.688 5.926 1 98.69 136 ILE B C 1
ATOM 2419 O O . ILE B 1 136 ? -6.594 -17.031 5.359 1 98.69 136 ILE B O 1
ATOM 2423 N N . GLU B 1 137 ? -8.773 -17.062 5.586 1 98.62 137 GLU B N 1
ATOM 2424 C CA . GLU B 1 137 ? -9 -17.719 4.309 1 98.62 137 GLU B CA 1
ATOM 2425 C C . GLU B 1 137 ? -9.258 -16.703 3.197 1 98.62 137 GLU B C 1
ATOM 2427 O O . GLU B 1 137 ? -10.164 -15.875 3.312 1 98.62 137 GLU B O 1
ATOM 2432 N N . ILE B 1 138 ? -8.5 -16.781 2.117 1 98.25 138 ILE B N 1
ATOM 2433 C CA . ILE B 1 138 ? -8.641 -15.852 1 1 98.25 138 ILE B CA 1
ATOM 2434 C C . ILE B 1 138 ? -8.938 -16.625 -0.281 1 98.25 138 ILE B C 1
ATOM 2436 O O . ILE B 1 138 ? -8.234 -17.594 -0.604 1 98.25 138 ILE B O 1
ATOM 2440 N N . THR B 1 139 ? -9.969 -16.203 -0.893 1 94.56 139 THR B N 1
ATOM 2441 C CA . THR B 1 139 ? -10.32 -16.734 -2.207 1 94.56 139 THR B CA 1
ATOM 2442 C C . THR B 1 139 ? -10.086 -15.68 -3.291 1 94.56 139 THR B C 1
ATOM 2444 O O . THR B 1 139 ? -10.586 -14.562 -3.195 1 94.56 139 THR B O 1
ATOM 2447 N N . ILE B 1 140 ? -9.273 -16.016 -4.203 1 91.81 140 ILE B N 1
ATOM 2448 C CA . ILE B 1 140 ? -9.039 -15.188 -5.383 1 91.81 140 ILE B CA 1
ATOM 2449 C C . ILE B 1 140 ? -9.32 -16 -6.645 1 91.81 140 ILE B C 1
ATOM 2451 O O . ILE B 1 140 ? -8.578 -16.922 -6.984 1 91.81 140 ILE B O 1
ATOM 2455 N N . GLY B 1 141 ? -10.336 -15.531 -7.363 1 86.62 141 GLY B N 1
ATOM 2456 C CA . GLY B 1 141 ? -10.781 -16.391 -8.461 1 86.62 141 GLY B CA 1
ATOM 2457 C C . GLY B 1 141 ? -11.109 -17.797 -8.016 1 86.62 141 GLY B C 1
ATOM 2458 O O . GLY B 1 141 ? -11.992 -18 -7.184 1 86.62 141 GLY B O 1
ATOM 2459 N N . ALA B 1 142 ? -10.312 -18.703 -8.516 1 84.19 142 ALA B N 1
ATOM 2460 C CA . ALA B 1 142 ? -10.578 -20.109 -8.227 1 84.19 142 ALA B CA 1
ATOM 2461 C C . ALA B 1 142 ? -9.633 -20.625 -7.141 1 84.19 142 ALA B C 1
ATOM 2463 O O . ALA B 1 142 ? -9.797 -21.734 -6.652 1 84.19 142 ALA B O 1
ATOM 2464 N N . GLU B 1 143 ? -8.734 -19.797 -6.715 1 85.19 143 GLU B N 1
ATOM 2465 C CA . GLU B 1 143 ? -7.742 -20.219 -5.73 1 85.19 143 GLU B CA 1
ATOM 2466 C C . GLU B 1 143 ? -8.148 -19.797 -4.324 1 85.19 143 GLU B C 1
ATOM 2468 O O . GLU B 1 143 ? -8.609 -18.672 -4.121 1 85.19 143 GLU B O 1
ATOM 2473 N N . THR B 1 144 ? -8.078 -20.766 -3.385 1 93.81 144 THR B N 1
ATOM 2474 C CA . THR B 1 144 ? -8.336 -20.484 -1.98 1 93.81 144 THR B CA 1
ATOM 2475 C C . THR B 1 144 ? -7.191 -20.969 -1.103 1 93.81 144 THR B C 1
ATOM 2477 O O . THR B 1 144 ? -6.68 -22.078 -1.299 1 93.81 144 THR B O 1
ATOM 2480 N N . ARG B 1 145 ? -6.797 -20.125 -0.209 1 97.38 145 ARG B N 1
ATOM 2481 C CA . ARG B 1 145 ? -5.734 -20.5 0.717 1 97.38 145 ARG B CA 1
ATOM 2482 C C . ARG B 1 145 ? -5.996 -19.938 2.109 1 97.38 145 ARG B C 1
ATOM 2484 O O . ARG B 1 145 ? -6.539 -18.844 2.248 1 97.38 145 ARG B O 1
ATOM 2491 N N . LEU B 1 146 ? -5.699 -20.812 3.088 1 98.31 146 LEU B N 1
ATOM 2492 C CA . LEU B 1 146 ? -5.656 -20.312 4.465 1 98.31 146 LEU B CA 1
ATOM 2493 C C . LEU B 1 146 ? -4.277 -19.75 4.797 1 98.31 146 LEU B C 1
ATOM 2495 O O . LEU B 1 146 ? -3.291 -20.5 4.824 1 98.31 146 LEU B O 1
ATOM 2499 N N . LEU B 1 147 ? -4.23 -18.469 5.059 1 98.38 147 LEU B N 1
ATOM 2500 C CA . LEU B 1 147 ? -2.959 -17.812 5.344 1 98.38 147 LEU B CA 1
ATOM 2501 C C . LEU B 1 147 ? -2.762 -17.641 6.848 1 98.38 147 LEU B C 1
ATOM 2503 O O . LEU B 1 147 ? -3.711 -17.328 7.57 1 98.38 147 LEU B O 1
ATOM 2507 N N . SER B 1 148 ? -1.533 -17.812 7.246 1 97.94 148 SER B N 1
ATOM 2508 C CA . SER B 1 148 ? -1.137 -17.594 8.633 1 97.94 148 SER B CA 1
ATOM 2509 C C . SER B 1 148 ? -0.154 -16.422 8.75 1 97.94 148 SER B C 1
ATOM 2511 O O . SER B 1 148 ? 0.177 -15.789 7.75 1 97.94 148 SER B O 1
ATOM 2513 N N . VAL B 1 149 ? 0.251 -16.203 10.008 1 98.19 149 VAL B N 1
ATOM 2514 C CA . VAL B 1 149 ? 1.108 -15.07 10.328 1 98.19 149 VAL B CA 1
ATOM 2515 C C . VAL B 1 149 ? 2.344 -15.078 9.438 1 98.19 149 VAL B C 1
ATOM 2517 O O . VAL B 1 149 ? 3.01 -16.109 9.297 1 98.19 149 VAL B O 1
ATOM 2520 N N . GLY B 1 150 ? 2.582 -13.938 8.766 1 97.88 150 GLY B N 1
ATOM 2521 C CA . GLY B 1 150 ? 3.77 -13.781 7.945 1 97.88 150 GLY B CA 1
ATOM 2522 C C . GLY B 1 150 ? 3.533 -14.117 6.484 1 97.88 150 GLY B C 1
ATOM 2523 O O . GLY B 1 150 ? 4.332 -13.75 5.617 1 97.88 150 GLY B O 1
ATOM 2524 N N . GLU B 1 151 ? 2.461 -14.859 6.215 1 98.25 151 GLU B N 1
ATOM 2525 C CA . GLU B 1 151 ? 2.123 -15.133 4.82 1 98.25 151 GLU B CA 1
ATOM 2526 C C . GLU B 1 151 ? 1.428 -13.938 4.176 1 98.25 151 GLU B C 1
ATOM 2528 O O . GLU B 1 151 ? 0.745 -13.172 4.859 1 98.25 151 GLU B O 1
ATOM 2533 N N . ALA B 1 152 ? 1.738 -13.789 2.84 1 98.62 152 ALA B N 1
ATOM 2534 C CA . ALA B 1 152 ? 1.328 -12.578 2.133 1 98.62 152 ALA B CA 1
ATOM 2535 C C . ALA B 1 152 ? 0.608 -12.922 0.833 1 98.62 152 ALA B C 1
ATOM 2537 O O . ALA B 1 152 ? 0.517 -14.094 0.456 1 98.62 152 ALA B O 1
ATOM 2538 N N . TYR B 1 153 ? 0.003 -11.883 0.272 1 97.88 153 TYR B N 1
ATOM 2539 C CA . TYR B 1 153 ? -0.679 -12.031 -1.009 1 97.88 153 TYR B CA 1
ATOM 2540 C C . TYR B 1 153 ? -0.504 -10.789 -1.872 1 97.88 153 TYR B C 1
ATOM 2542 O O . TYR B 1 153 ? -0.243 -9.703 -1.356 1 97.88 153 TYR B O 1
ATOM 2550 N N . TYR B 1 154 ? -0.568 -10.898 -3.131 1 97.12 154 TYR B N 1
ATOM 2551 C CA . TYR B 1 154 ? -0.596 -9.867 -4.164 1 97.12 154 TYR B CA 1
ATOM 2552 C C . TYR B 1 154 ? -1.431 -10.312 -5.355 1 97.12 154 TYR B C 1
ATOM 2554 O O . TYR B 1 154 ? -1.171 -11.367 -5.945 1 97.12 154 TYR B O 1
ATOM 2562 N N . PHE B 1 155 ? -2.475 -9.406 -5.691 1 94.06 155 PHE B N 1
ATOM 2563 C CA . PHE B 1 155 ? -3.293 -9.883 -6.801 1 94.06 155 PHE B CA 1
ATOM 2564 C C . PHE B 1 155 ? -3.957 -8.711 -7.52 1 94.06 155 PHE B C 1
ATOM 2566 O O . PHE B 1 155 ? -3.959 -7.59 -7.016 1 94.06 155 PHE B O 1
ATOM 2573 N N . ASP B 1 156 ? -4.43 -9.016 -8.719 1 90.19 156 ASP B N 1
ATOM 2574 C CA . ASP B 1 156 ? -5.293 -8.133 -9.5 1 90.19 156 ASP B CA 1
ATOM 2575 C C . ASP B 1 156 ? -6.715 -8.125 -8.938 1 90.19 156 ASP B C 1
ATOM 2577 O O . ASP B 1 156 ? -7.402 -9.148 -8.953 1 90.19 156 ASP B O 1
ATOM 2581 N N . THR B 1 157 ? -7.203 -6.949 -8.508 1 92.31 157 THR B N 1
ATOM 2582 C CA . THR B 1 157 ? -8.469 -6.883 -7.777 1 92.31 157 THR B CA 1
ATOM 2583 C C . THR B 1 157 ? -9.648 -6.934 -8.742 1 92.31 157 THR B C 1
ATOM 2585 O O . THR B 1 157 ? -10.805 -6.984 -8.312 1 92.31 157 THR B O 1
ATOM 2588 N N . ASN B 1 158 ? -9.375 -6.91 -10.039 1 8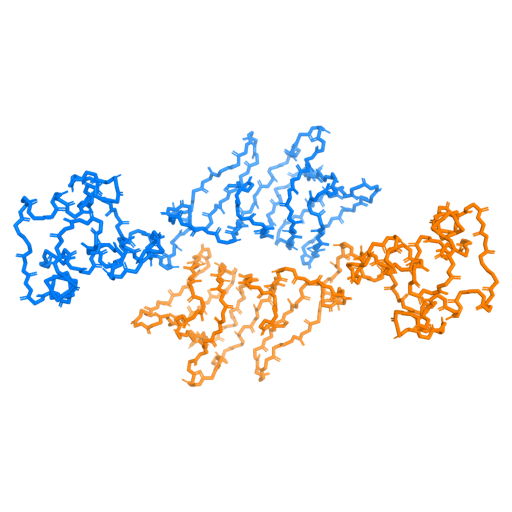6.19 158 ASN B N 1
ATOM 2589 C CA . ASN B 1 158 ? -10.445 -7.195 -10.992 1 86.19 158 ASN B CA 1
ATOM 2590 C C . ASN B 1 158 ? -10.922 -8.641 -10.883 1 86.19 158 ASN B C 1
ATOM 2592 O O . ASN B 1 158 ? -12.031 -8.961 -11.312 1 86.19 158 ASN B O 1
ATOM 2596 N N . VAL B 1 159 ? -10.031 -9.469 -10.398 1 85.44 159 VAL B N 1
ATOM 2597 C CA . VAL B 1 159 ? -10.406 -10.859 -10.148 1 85.44 159 VAL B CA 1
ATOM 2598 C C . VAL B 1 159 ? -11.273 -10.938 -8.891 1 85.44 159 VAL B C 1
ATOM 2600 O O . VAL B 1 159 ? -10.906 -10.414 -7.84 1 85.44 159 VAL B O 1
ATOM 2603 N N . PRO B 1 160 ? -12.461 -11.602 -8.977 1 90.44 160 PRO B N 1
ATOM 2604 C CA . PRO B 1 160 ? -13.297 -11.719 -7.781 1 90.44 160 PRO B CA 1
ATOM 2605 C C . PRO B 1 160 ? -12.547 -12.32 -6.594 1 90.44 160 PRO B C 1
ATOM 2607 O O . PRO B 1 160 ? -11.766 -13.266 -6.766 1 90.44 160 PRO B O 1
ATOM 2610 N N . HIS B 1 161 ? -12.758 -11.711 -5.426 1 94.88 161 HIS B N 1
ATOM 2611 C CA . HIS B 1 161 ? -12.023 -12.164 -4.25 1 94.88 161 HIS B CA 1
ATOM 2612 C C . HIS B 1 161 ? -12.875 -12.055 -2.99 1 94.88 161 HIS B C 1
ATOM 2614 O O . HIS B 1 161 ? -13.883 -11.344 -2.977 1 94.88 161 HIS B O 1
ATOM 2620 N N . ARG B 1 162 ? -12.508 -12.859 -2.027 1 96.5 162 ARG B N 1
ATOM 2621 C CA . ARG B 1 162 ? -13.234 -12.945 -0.764 1 96.5 162 ARG B CA 1
ATOM 2622 C C . ARG B 1 162 ? -12.289 -13.25 0.392 1 96.5 162 ARG B C 1
ATOM 2624 O O . ARG B 1 162 ? -11.375 -14.062 0.251 1 96.5 162 ARG B O 1
ATOM 2631 N N . PHE B 1 163 ? -12.539 -12.539 1.504 1 98.38 163 PHE B N 1
ATOM 2632 C CA . PHE B 1 163 ? -11.805 -12.781 2.738 1 98.38 163 PHE B CA 1
ATOM 2633 C C . PHE B 1 163 ? -12.734 -13.305 3.83 1 98.38 163 PHE B C 1
ATOM 2635 O O . PHE B 1 163 ? -13.828 -12.773 4.02 1 98.38 163 PHE B O 1
ATOM 2642 N N . ARG B 1 164 ? -12.242 -14.344 4.551 1 98.06 164 ARG B N 1
ATOM 2643 C CA . ARG B 1 164 ? -13.055 -14.938 5.613 1 98.06 164 ARG B CA 1
ATOM 2644 C C . ARG B 1 164 ? -12.172 -15.43 6.762 1 98.06 164 ARG B C 1
ATOM 2646 O O . ARG B 1 164 ? -11.156 -16.078 6.535 1 98.06 164 ARG B O 1
ATOM 2653 N N . ASN B 1 165 ? -12.562 -15.047 7.996 1 98.62 165 ASN B N 1
ATOM 2654 C CA . ASN B 1 165 ? -11.977 -15.672 9.18 1 98.62 165 ASN B CA 1
ATOM 2655 C C . ASN B 1 165 ? -12.805 -16.859 9.664 1 98.62 165 ASN B C 1
ATOM 2657 O O . ASN B 1 165 ? -13.812 -16.688 10.344 1 98.62 165 ASN B O 1
ATOM 2661 N N . PRO B 1 166 ? -12.305 -18.016 9.336 1 97.12 166 PRO B N 1
ATOM 2662 C CA . PRO B 1 166 ? -13.07 -19.188 9.766 1 97.12 166 PRO B CA 1
ATOM 2663 C C . PRO B 1 166 ? -12.734 -19.625 11.188 1 97.12 166 PRO B C 1
ATOM 2665 O O . PRO B 1 166 ? -13.297 -20.609 11.688 1 97.12 166 PRO B O 1
ATOM 2668 N N . GLY B 1 167 ? -11.742 -18.938 11.836 1 96.25 167 GLY B N 1
ATOM 2669 C CA . GLY B 1 167 ? -11.227 -19.391 13.125 1 96.25 167 GLY B CA 1
ATOM 2670 C C . GLY B 1 167 ? -11.977 -18.781 14.305 1 96.25 167 GLY B C 1
ATOM 2671 O O . GLY B 1 167 ? -12.906 -17.984 14.117 1 96.25 167 GLY B O 1
ATOM 2672 N N . SER B 1 168 ? -11.523 -19.172 15.547 1 97.56 168 SER B N 1
ATOM 2673 C CA . SER B 1 168 ? -12.172 -18.734 16.781 1 97.56 168 SER B CA 1
ATOM 2674 C C . SER B 1 168 ? -11.469 -17.516 17.375 1 97.56 168 SER B C 1
ATOM 2676 O O . SER B 1 168 ? -11.922 -16.969 18.375 1 97.56 168 SER B O 1
ATOM 2678 N N . GLU B 1 169 ? -10.352 -17.172 16.797 1 98.25 169 GLU B N 1
ATOM 2679 C CA . GLU B 1 169 ? -9.625 -15.977 17.219 1 98.25 169 GLU B CA 1
ATOM 2680 C C . GLU B 1 169 ? -9.617 -14.922 16.109 1 98.25 169 GLU B C 1
ATOM 2682 O O . GLU B 1 169 ? -9.703 -15.258 14.93 1 98.25 169 GLU B O 1
ATOM 2687 N N . PRO B 1 170 ? -9.516 -13.68 16.484 1 98.75 170 PRO B N 1
ATOM 2688 C CA . PRO B 1 170 ? -9.461 -12.641 15.453 1 98.75 170 PRO B CA 1
ATOM 2689 C C . PRO B 1 170 ? -8.227 -12.75 14.562 1 98.75 170 PRO B C 1
ATOM 2691 O O . PRO B 1 170 ? -7.184 -13.227 15.008 1 98.75 170 PRO B O 1
ATOM 2694 N N . CYS B 1 171 ? -8.438 -12.344 13.336 1 98.75 171 CYS B N 1
ATOM 2695 C CA . CYS B 1 171 ? -7.316 -12.172 12.414 1 98.75 171 CYS B CA 1
ATOM 2696 C C . CYS B 1 171 ? -7.016 -10.695 12.188 1 98.75 171 CYS B C 1
ATOM 2698 O O . CYS B 1 171 ? -7.934 -9.891 12.016 1 98.75 171 CYS B O 1
ATOM 2700 N N . ARG B 1 172 ? -5.719 -10.328 12.25 1 98.81 172 ARG B N 1
ATOM 2701 C CA . ARG B 1 172 ? -5.258 -8.992 11.898 1 98.81 172 ARG B CA 1
ATOM 2702 C C . ARG B 1 172 ? -4.293 -9.039 10.719 1 98.81 172 ARG B C 1
ATOM 2704 O O . ARG B 1 172 ? -3.41 -9.898 10.664 1 98.81 172 ARG B O 1
ATOM 2711 N N . LEU B 1 173 ? -4.551 -8.203 9.75 1 98.69 173 LEU B N 1
ATOM 2712 C CA . LEU B 1 173 ? -3.637 -8.109 8.617 1 98.69 173 LEU B CA 1
ATOM 2713 C C . LEU B 1 173 ? -3.504 -6.664 8.141 1 98.69 173 LEU B C 1
ATOM 2715 O O . LEU B 1 173 ? -4.285 -5.797 8.547 1 98.69 173 LEU B O 1
ATOM 2719 N N . VAL B 1 174 ? -2.441 -6.32 7.484 1 98.88 174 VAL B N 1
ATOM 2720 C CA . VAL B 1 174 ? -2.271 -5.051 6.789 1 98.88 174 VAL B CA 1
ATOM 2721 C C . VAL B 1 174 ? -2.412 -5.262 5.281 1 98.88 174 VAL B C 1
ATOM 2723 O O . VAL B 1 174 ? -1.886 -6.234 4.734 1 98.88 174 VAL B O 1
ATOM 2726 N N . SER B 1 175 ? -3.184 -4.422 4.621 1 98.69 175 SER B N 1
ATOM 2727 C CA . SER B 1 175 ? -3.346 -4.48 3.172 1 98.69 175 SER B CA 1
ATOM 2728 C C . SER B 1 175 ? -3.215 -3.098 2.541 1 98.69 175 SER B C 1
ATOM 2730 O O . SER B 1 175 ? -3.262 -2.084 3.24 1 98.69 175 SER B O 1
ATOM 2732 N N . CYS B 1 176 ? -2.947 -3.068 1.266 1 98.69 176 CYS B N 1
ATOM 2733 C CA . CYS B 1 176 ? -2.906 -1.837 0.484 1 98.69 176 CYS B CA 1
ATOM 2734 C C . CYS B 1 176 ? -3.395 -2.078 -0.939 1 98.69 176 CYS B C 1
ATOM 2736 O O . CYS B 1 176 ? -3.035 -3.078 -1.562 1 98.69 176 CYS B O 1
ATOM 2738 N N . ALA B 1 177 ? -4.211 -1.176 -1.398 1 97.69 177 ALA B N 1
ATOM 2739 C CA . ALA B 1 177 ? -4.73 -1.266 -2.76 1 97.69 177 ALA B CA 1
ATOM 2740 C C . ALA B 1 177 ? -4.5 0.036 -3.523 1 97.69 177 ALA B C 1
ATOM 2742 O O . ALA B 1 177 ? -4.398 1.106 -2.92 1 97.69 177 ALA B O 1
ATOM 2743 N N . THR B 1 178 ? -4.363 -0.035 -4.77 1 96.25 178 THR B N 1
ATOM 2744 C CA . THR B 1 178 ? -4.328 1.115 -5.664 1 96.25 178 THR B CA 1
ATOM 2745 C C . THR B 1 178 ? -5.137 0.839 -6.93 1 96.25 178 THR B C 1
ATOM 2747 O O . THR B 1 178 ? -5.09 -0.266 -7.473 1 96.25 178 THR B O 1
ATOM 2750 N N . PRO B 1 179 ? -5.973 1.763 -7.418 1 92.75 179 PRO B N 1
ATOM 2751 C CA . PRO B 1 179 ? -6.207 3.102 -6.871 1 92.75 179 PRO B CA 1
ATOM 2752 C C . PRO B 1 179 ? -7.012 3.078 -5.574 1 92.75 179 PRO B C 1
ATOM 2754 O O . PRO B 1 179 ? -7.617 2.059 -5.238 1 92.75 179 PRO B O 1
ATOM 2757 N N . ALA B 1 180 ? -6.906 4.176 -4.855 1 88.38 180 ALA B N 1
ATOM 2758 C CA . ALA B 1 180 ? -7.5 4.266 -3.525 1 88.38 180 ALA B CA 1
ATOM 2759 C C . ALA B 1 180 ? -9.016 4.383 -3.609 1 88.38 180 ALA B C 1
ATOM 2761 O O . ALA B 1 180 ? -9.719 4.156 -2.619 1 88.38 180 ALA B O 1
ATOM 2762 N N . ARG B 1 181 ? -9.57 4.57 -4.699 1 79.31 181 ARG B N 1
ATOM 2763 C CA . ARG B 1 181 ? -10.953 5.016 -4.867 1 79.31 181 ARG B CA 1
ATOM 2764 C C . ARG B 1 181 ? -11.93 3.918 -4.461 1 79.31 181 ARG B C 1
ATOM 2766 O O . ARG B 1 181 ? -13.102 4.191 -4.191 1 79.31 181 ARG B O 1
ATOM 2773 N N . ALA B 1 182 ? -11.477 2.713 -4.465 1 75.25 182 ALA B N 1
ATOM 2774 C CA . ALA B 1 182 ? -12.383 1.62 -4.105 1 75.25 182 ALA B CA 1
ATOM 2775 C C . ALA B 1 182 ? -12.672 1.617 -2.607 1 75.25 182 ALA B C 1
ATOM 2777 O O . ALA B 1 182 ? -13.547 0.891 -2.141 1 75.25 182 ALA B O 1
ATOM 2778 N N . PHE B 1 183 ? -11.914 2.48 -1.869 1 73.19 183 PHE B N 1
ATOM 2779 C CA . PHE B 1 183 ? -12.086 2.523 -0.421 1 73.19 183 PHE B CA 1
ATOM 2780 C C . PHE B 1 183 ? -12.203 3.961 0.068 1 73.19 183 PHE B C 1
ATOM 2782 O O . PHE B 1 183 ? -11.68 4.883 -0.562 1 73.19 183 PHE B O 1
#

Foldseek 3Di:
DDDLLLCLLVLLCVLVVHDLCRLCVQLVHDSVVNVCCNVVNDPDDPVSSQSSVVSVVDHPVCSVPVCSVLQPDDDDDPVRFDFPDDDQKTWRFPSPSHPADQKGKTKIKAAAFRKNDPWFDADAWKKKKFWQADWKWKDWAHDIDIDHHGDMDIDGRNTTMMITHNDNGMTIMIMMIGRNVVD/DDDLLLCLLVLLCVLVVHDLCRLCVQLVHDSVVNVCSNVVNDPDDLVSSQSSVVSVVDHPVCSVVVCSVLQPDDDDDPVRFDFPDDDQKTWRFPSPSHSADQKGKTKIKAAAFRKNDPWFDADAWKKKKFWQADWKWKDWAHDIDIDHHGDMDIDGRNTTMMITHNDNGMTIMIMMIGRNVVD

Solvent-accessible surface area (backbone atoms only — not comparable to full-atom values): 19096 Å² total; per-residue (Å²): 140,79,89,54,54,14,52,50,49,45,50,51,34,52,73,68,69,44,52,68,61,57,49,15,62,64,39,73,45,51,50,68,60,51,49,36,23,37,70,57,76,39,82,72,50,71,69,57,45,42,45,48,28,56,58,65,77,43,53,63,63,51,59,74,60,43,53,60,67,50,46,63,46,40,70,36,54,58,86,69,37,45,72,74,44,58,91,72,30,42,27,30,28,59,63,71,68,31,85,73,60,67,55,36,39,30,48,33,36,28,40,54,66,22,52,68,59,91,63,62,46,61,46,78,40,38,36,36,36,38,30,69,35,50,41,37,36,38,33,50,66,90,46,72,47,78,40,38,60,53,23,31,39,38,46,58,30,61,45,40,28,39,47,32,16,84,45,90,52,52,19,31,30,41,38,37,29,33,57,15,79,88,104,140,78,90,54,54,13,54,49,48,43,49,51,35,52,72,68,69,44,50,68,60,57,49,14,62,64,40,73,44,50,48,67,61,50,50,34,22,37,70,58,75,39,82,71,50,70,67,58,45,43,44,47,28,56,57,66,78,42,53,63,65,50,60,73,57,42,52,59,66,50,46,64,45,40,73,37,54,58,85,70,35,45,72,75,44,61,91,72,28,41,27,31,29,58,63,72,69,31,85,74,59,68,55,37,38,29,48,33,36,27,39,53,66,25,52,69,57,91,64,62,46,61,45,79,41,38,36,35,37,38,30,69,35,49,42,38,34,39,32,49,68,90,45,72,47,77,39,39,60,54,22,32,38,36,45,59,29,61,44,39,30,39,47,33,16,84,45,89,50,51,18,32,30,41,39,38,28,34,56,14,80,88,102

Secondary structure (DSSP, 8-state):
---THHHHHHHHHHHTT--HHHHHHHHT--HHHHHHHHTTSSPPPHHHHHHHHHTTT--HHHHHHS-HHHHT--EE-GGGSEE---TT-EEEETTTT-S--S-EEEEEEE-TT-BS-SSPB--SSEEEEEEEES-EEEEETTEEEEE-TT-EEEEETTS-EEEE--SSS-EEEEEEEESGGG-/---THHHHHHHHHHHTT--HHHHHHHHT--HHHHHHHHTTSSPPPHHHHHHHHHTTT--HHHHHHS-HHHHT--EE-GGGSEE---TT-EEEETTTT-S--S-EEEEEEE-TT-BS-SSPB--SSEEEEEEEES-EEEEETTEEEEE-TT-EEEEETTS-EEEE--SSS-EEEEEEEESGGG-

Organism: NCBI:txid3151122

InterPro domains:
  IPR001387 Cro/C1-type, helix-turn-helix domain [PF01381] (9-61)
  IPR001387 Cro/C1-type, helix-turn-helix domain [PS50943] (9-63)
  IPR001387 Cro/C1-type, helix-turn-helix domain [SM00530] (8-63)
  IPR001387 Cro/C1-type, helix-turn-helix domain [cd00093] (6-63)
  IPR010982 Lambda repressor-like, DNA-binding domain superfamily [G3DSA:1.10.260.40] (1-67)
  IPR010982 Lambda repressor-like, DNA-binding domain superfamily [SSF47413] (4-68)
  IPR011051 RmlC-like cupin domain superfamily [SSF51182] (48-180)
  IPR013096 Cupin 2, conserved barrel [PF07883] (107-175)
  IPR014710 RmlC-like jelly roll fold [G3DSA:2.60.120.10] (68-182)
  IPR050807 Transcriptional regulator/dioxygenase, bacterial-type [PTHR46797] (2-178)

Nearest PDB structures (foldseek):
  6b8w-assembly1_B  TM=8.540E-01  e=1.129E-07  Enterobacter cloacae subsp. cloacae ATCC 13047
  5j7m-assembly1_B  TM=7.714E-01  e=2.316E-08  Kribbella flavida DSM 17836
  1rc6-assembly1_A  TM=8.383E-01  e=1.583E-06  Escherichia coli
  1sef-assembly1_A  TM=7.959E-01  e=2.002E-06  Enterococcus faecalis V583
  3cew-assembly1_A  TM=7.410E-01  e=7.830E-07  Bacteroides fragilis NCTC 9343

pLDDT: mean 87.54, std 12.66, range [26.8, 98.88]